Protein AF-A0A0F8WKW5-F1 (afdb_monomer_lite)

Organism: NCBI:txid412755

Structure (mmCIF, N/CA/C/O backbone):
data_AF-A0A0F8WKW5-F1
#
_entry.id   AF-A0A0F8WKW5-F1
#
loop_
_atom_site.group_PDB
_atom_site.id
_atom_site.type_symbol
_atom_site.label_atom_id
_atom_site.label_alt_id
_atom_site.label_comp_id
_atom_site.label_asym_id
_atom_site.label_entity_id
_atom_site.label_seq_id
_atom_site.pdbx_PDB_ins_code
_atom_site.Cartn_x
_atom_site.Cartn_y
_atom_site.Cartn_z
_atom_site.occupancy
_atom_site.B_iso_or_equiv
_atom_site.auth_seq_id
_atom_site.auth_comp_id
_atom_site.auth_asym_id
_atom_site.auth_atom_id
_atom_site.pdbx_PDB_model_num
ATOM 1 N N . PRO A 1 1 ? -23.354 -5.368 41.113 1.00 53.97 1 PRO A N 1
ATOM 2 C CA . PRO A 1 1 ? -23.745 -6.362 42.148 1.00 53.97 1 PRO A CA 1
ATOM 3 C C . PRO A 1 1 ? -23.353 -7.770 41.700 1.00 53.97 1 PRO A C 1
ATOM 5 O O . PRO A 1 1 ? -23.692 -8.132 40.588 1.00 53.97 1 PRO A O 1
ATOM 8 N N . ILE A 1 2 ? -22.663 -8.570 42.518 1.00 58.34 2 ILE A N 1
ATOM 9 C CA . ILE A 1 2 ? -22.266 -9.941 42.123 1.00 58.34 2 ILE A CA 1
ATOM 10 C C . ILE A 1 2 ? -23.483 -10.799 41.731 1.00 58.34 2 ILE A C 1
ATOM 12 O O . ILE A 1 2 ? -23.366 -11.677 40.895 1.00 58.34 2 ILE A O 1
ATOM 16 N N . SER A 1 3 ? -24.674 -10.493 42.247 1.00 67.25 3 SER A N 1
ATOM 17 C CA . SER A 1 3 ? -25.911 -11.217 41.936 1.00 67.25 3 SER A CA 1
ATOM 18 C C . SER A 1 3 ? -26.354 -11.168 40.470 1.00 67.25 3 SER A C 1
ATOM 20 O O . SER A 1 3 ? -27.135 -12.027 40.071 1.00 67.25 3 SER A O 1
ATOM 22 N N . ILE A 1 4 ? -25.890 -10.205 39.661 1.00 69.88 4 ILE A N 1
ATOM 23 C CA . ILE A 1 4 ? -26.306 -10.143 38.252 1.00 69.88 4 ILE A CA 1
ATOM 24 C C . ILE A 1 4 ? -25.594 -11.188 37.392 1.00 69.88 4 ILE A C 1
ATOM 26 O O . ILE A 1 4 ? -26.138 -11.566 36.369 1.00 69.88 4 ILE A O 1
ATOM 30 N N . THR A 1 5 ? -24.455 -11.739 37.825 1.00 69.31 5 THR A N 1
ATOM 31 C CA . THR A 1 5 ? -23.671 -12.719 37.048 1.00 69.31 5 THR A CA 1
ATOM 32 C C . THR A 1 5 ? -24.378 -14.053 36.804 1.00 69.31 5 THR A C 1
ATOM 34 O O . THR A 1 5 ? -23.963 -14.809 35.932 1.00 69.31 5 THR A O 1
ATOM 37 N N . GLY A 1 6 ? -25.457 -14.341 37.540 1.00 78.25 6 GLY A N 1
ATOM 38 C CA . GLY A 1 6 ? -26.299 -15.523 37.333 1.00 78.25 6 GLY A CA 1
ATOM 39 C C . GLY A 1 6 ? -27.291 -15.402 36.170 1.00 78.25 6 GLY A C 1
ATOM 40 O O . GLY A 1 6 ? -28.023 -16.352 35.901 1.00 78.25 6 GLY A O 1
ATOM 41 N N . LEU A 1 7 ? -27.357 -14.258 35.478 1.00 82.94 7 LEU A N 1
ATOM 42 C CA . LEU A 1 7 ? -28.242 -14.075 34.325 1.00 82.94 7 LEU A CA 1
ATOM 43 C C . LEU A 1 7 ? -27.580 -14.650 33.061 1.00 82.94 7 LEU A C 1
ATOM 45 O O . LEU A 1 7 ? -27.166 -13.925 32.163 1.00 82.94 7 LEU A O 1
ATOM 49 N N . GLU A 1 8 ? -27.483 -15.978 32.985 1.00 83.88 8 GLU A N 1
ATOM 50 C CA . GLU A 1 8 ? -26.768 -16.703 31.915 1.00 83.88 8 GLU A CA 1
ATOM 51 C C . GLU A 1 8 ? -27.335 -16.478 30.501 1.00 83.88 8 GLU A C 1
ATOM 53 O O . GLU A 1 8 ? -26.682 -16.796 29.506 1.00 83.88 8 GLU A O 1
ATOM 58 N N . SER A 1 9 ? -28.562 -15.957 30.405 1.00 83.38 9 SER A N 1
ATOM 59 C CA . SER A 1 9 ? -29.227 -15.620 29.138 1.00 83.38 9 SER A CA 1
ATOM 60 C C . SER A 1 9 ? -29.263 -14.124 28.836 1.00 83.38 9 SER A C 1
ATOM 62 O O . SER A 1 9 ? -29.916 -13.732 27.879 1.00 83.38 9 SER A O 1
ATOM 64 N N . LEU A 1 10 ? -28.607 -13.298 29.652 1.00 71.62 10 LEU A N 1
ATOM 65 C CA . LEU A 1 10 ? -28.582 -11.857 29.456 1.00 71.62 10 LEU A CA 1
ATOM 66 C C . LEU A 1 10 ? -27.752 -11.515 28.218 1.00 71.62 10 LEU A C 1
ATOM 68 O O . LEU A 1 10 ? -26.544 -11.741 28.208 1.00 71.62 10 LEU A O 1
ATOM 72 N N . ASP A 1 11 ? -28.418 -10.970 27.208 1.00 66.62 11 ASP A N 1
ATOM 73 C CA . ASP A 1 11 ? -27.851 -10.475 25.951 1.00 66.62 11 ASP A CA 1
ATOM 74 C C . ASP A 1 11 ? -27.773 -8.941 25.907 1.00 66.62 11 ASP A C 1
ATOM 76 O O . ASP A 1 11 ? -26.937 -8.382 25.203 1.00 66.62 11 ASP A O 1
ATOM 80 N N . PHE A 1 12 ? -28.568 -8.252 26.725 1.00 60.12 12 PHE A N 1
ATOM 81 C CA . PHE A 1 12 ? -28.606 -6.797 26.820 1.00 60.12 12 PHE A CA 1
ATOM 82 C C . PHE A 1 12 ? -28.622 -6.318 28.279 1.00 60.12 12 PHE A C 1
ATOM 84 O O . PHE A 1 12 ? -29.489 -6.696 29.068 1.00 60.12 12 PHE A O 1
ATOM 91 N N . LEU A 1 13 ? -27.687 -5.434 28.639 1.00 70.56 13 LEU A N 1
ATOM 92 C CA . LEU A 1 13 ? -27.549 -4.859 29.978 1.00 70.56 13 LEU A CA 1
ATOM 93 C C . LEU A 1 13 ? -27.531 -3.328 29.919 1.00 70.56 13 LEU A C 1
ATOM 95 O O . LEU A 1 13 ? -26.520 -2.705 29.597 1.00 70.56 13 LEU A O 1
ATOM 99 N N . ASN A 1 14 ? -28.650 -2.707 30.287 1.00 64.69 14 ASN A N 1
ATOM 100 C CA . ASN A 1 14 ? -28.745 -1.256 30.408 1.00 64.69 14 ASN A CA 1
ATOM 101 C C . ASN A 1 14 ? -28.565 -0.806 31.862 1.00 64.69 14 ASN A C 1
ATOM 103 O O . ASN A 1 14 ? -29.324 -1.180 32.753 1.00 64.69 14 ASN A O 1
ATOM 107 N N . LEU A 1 15 ? -27.543 0.008 32.078 1.00 71.12 15 LEU A N 1
ATOM 108 C CA . LEU A 1 15 ? -27.105 0.572 33.346 1.00 71.12 15 LEU A CA 1
ATOM 109 C C . LEU A 1 15 ? -27.076 2.104 33.295 1.00 71.12 15 LEU A C 1
ATOM 111 O O . LEU A 1 15 ? -26.427 2.732 34.130 1.00 71.12 15 LEU A O 1
ATOM 115 N N . GLU A 1 16 ? -27.760 2.723 32.338 1.00 64.19 16 GLU A N 1
ATOM 116 C CA . GLU A 1 16 ? -27.773 4.174 32.174 1.00 64.19 16 GLU A CA 1
ATOM 117 C C . GLU A 1 16 ? -28.327 4.941 33.390 1.00 64.19 16 GLU A C 1
ATOM 119 O O . GLU A 1 16 ? -29.141 4.418 34.149 1.00 64.19 16 GLU A O 1
ATOM 124 N N . TYR A 1 17 ? -27.897 6.195 33.573 1.00 61.16 17 TYR A N 1
ATOM 125 C CA . TYR A 1 17 ? -28.375 7.126 34.610 1.00 61.16 17 TYR A CA 1
ATOM 126 C C . TYR A 1 17 ? -28.256 6.602 36.051 1.00 61.16 17 TYR A C 1
ATOM 128 O O . TYR A 1 17 ? -29.042 6.964 36.932 1.00 61.16 17 TYR A O 1
ATOM 136 N N . ASN A 1 18 ? -27.271 5.747 36.310 1.00 75.00 18 ASN A N 1
ATOM 137 C CA . ASN A 1 18 ? -27.025 5.211 37.641 1.00 75.00 18 ASN A CA 1
ATOM 138 C C . ASN A 1 18 ? -25.914 5.994 38.368 1.00 75.00 18 ASN A C 1
ATOM 140 O O . ASN A 1 18 ? -25.490 7.081 37.980 1.00 75.00 18 ASN A O 1
ATOM 144 N N . LYS A 1 19 ? -25.477 5.468 39.512 1.00 77.00 19 LYS A N 1
ATOM 145 C CA . LYS A 1 19 ? -24.350 5.995 40.296 1.00 77.00 19 LYS A CA 1
ATOM 146 C C . LYS A 1 19 ? -23.176 5.018 40.283 1.00 77.00 19 LYS A C 1
ATOM 148 O O . LYS A 1 19 ? -22.520 4.840 41.300 1.00 77.00 19 LYS A O 1
ATOM 153 N N . ILE A 1 20 ? -22.976 4.312 39.171 1.00 65.25 20 ILE A N 1
ATOM 154 C CA . ILE A 1 20 ? -21.908 3.320 39.046 1.00 65.25 20 ILE A CA 1
ATOM 155 C C . ILE A 1 20 ? -20.583 4.066 38.954 1.00 65.25 20 ILE A C 1
ATOM 157 O O . ILE A 1 20 ? -20.392 4.890 38.067 1.00 65.25 20 ILE A O 1
ATOM 161 N N . GLU A 1 21 ? -19.694 3.784 39.895 1.00 62.41 21 GLU A N 1
ATOM 162 C CA . GLU A 1 21 ? -18.377 4.422 39.983 1.00 62.41 21 GLU A CA 1
ATOM 163 C C . GLU A 1 21 ? -17.291 3.582 39.296 1.00 62.41 21 GLU A C 1
ATOM 165 O O . GLU A 1 21 ? -16.266 4.121 38.898 1.00 62.41 21 GLU A O 1
ATOM 170 N N . ARG A 1 22 ? -17.544 2.280 39.083 1.00 55.31 22 ARG A N 1
ATOM 171 C CA . ARG A 1 22 ? -16.636 1.343 38.405 1.00 55.31 22 ARG A CA 1
ATOM 172 C C . ARG A 1 22 ? -17.362 0.133 37.807 1.00 55.31 22 ARG A C 1
ATOM 174 O O . ARG A 1 22 ? -18.369 -0.326 38.356 1.00 55.31 22 ARG A O 1
ATOM 181 N N . LEU A 1 23 ? -16.810 -0.425 36.730 1.00 58.12 23 LEU A N 1
ATOM 182 C CA . LEU A 1 23 ? -17.171 -1.748 36.211 1.00 58.12 23 LEU A CA 1
ATOM 183 C C . LEU A 1 23 ? -16.143 -2.778 36.692 1.00 58.12 23 LEU A C 1
ATOM 185 O O . LEU A 1 23 ? -15.105 -2.974 36.070 1.00 58.12 23 LEU A O 1
ATOM 189 N N . ASP A 1 24 ? -16.434 -3.431 37.815 1.00 62.97 24 ASP A N 1
ATOM 190 C CA . ASP A 1 24 ? -15.643 -4.575 38.288 1.00 62.97 24 ASP A CA 1
ATOM 191 C C . ASP A 1 24 ? -15.756 -5.763 37.303 1.00 62.97 24 ASP A C 1
ATOM 193 O O . ASP A 1 24 ? -16.678 -5.829 36.494 1.00 62.97 24 ASP A O 1
ATOM 197 N N . SER A 1 25 ? -14.875 -6.757 37.426 1.00 59.38 25 SER A N 1
ATOM 198 C CA . SER A 1 25 ? -14.763 -7.943 36.551 1.00 59.38 25 SER A CA 1
ATOM 199 C C . SER A 1 25 ? -15.992 -8.875 36.494 1.00 59.38 25 SER A C 1
ATOM 201 O O . SER A 1 25 ? -15.949 -9.943 35.887 1.00 59.38 25 SER A O 1
ATOM 203 N N . TRP A 1 26 ? -17.118 -8.519 37.116 1.00 66.88 26 TRP A N 1
ATOM 204 C CA . TRP A 1 26 ? -18.320 -9.358 37.135 1.00 66.88 26 TRP A CA 1
ATOM 205 C C . TRP A 1 26 ? -18.989 -9.488 35.763 1.00 66.88 26 TRP A C 1
ATOM 207 O O . TRP A 1 26 ? -19.659 -10.488 35.522 1.00 66.88 26 TRP A O 1
ATOM 217 N N . TRP A 1 27 ? -18.821 -8.528 34.851 1.00 64.94 27 TRP A N 1
ATOM 218 C CA . TRP A 1 27 ? -19.459 -8.599 33.532 1.00 64.94 27 TRP A CA 1
ATOM 219 C C . TRP A 1 27 ? -18.871 -9.705 32.639 1.00 64.94 27 TRP A C 1
ATOM 221 O O . TRP A 1 27 ? -19.556 -10.179 31.740 1.00 64.94 27 TRP A O 1
ATOM 231 N N . HIS A 1 28 ? -17.681 -10.228 32.957 1.00 59.59 28 HIS A N 1
ATOM 232 C CA . HIS A 1 28 ? -17.117 -11.419 32.301 1.00 59.59 28 HIS A CA 1
ATOM 233 C C . HIS A 1 28 ? -17.921 -12.697 32.542 1.00 59.59 28 HIS A C 1
ATOM 235 O O . HIS A 1 28 ? -17.747 -13.690 31.840 1.00 59.59 28 HIS A O 1
ATOM 241 N N . ALA A 1 29 ? -18.778 -12.718 33.563 1.00 70.62 29 ALA A N 1
ATOM 242 C CA . ALA A 1 29 ? -19.593 -13.890 33.842 1.00 70.62 29 ALA A CA 1
ATOM 243 C C . ALA A 1 29 ? -20.735 -14.074 32.825 1.00 70.62 29 ALA A C 1
ATOM 245 O O . ALA A 1 29 ? -21.318 -15.158 32.752 1.00 70.62 29 ALA A O 1
ATOM 246 N N . PHE A 1 30 ? -21.050 -13.048 32.026 1.00 68.50 30 PHE A N 1
ATOM 247 C CA . PHE A 1 30 ? -22.127 -13.115 31.050 1.00 68.50 30 PHE A CA 1
ATOM 248 C C . PHE A 1 30 ? -21.667 -13.698 29.717 1.00 68.50 30 PHE A C 1
ATOM 250 O O . PHE A 1 30 ? -21.174 -13.000 28.840 1.00 68.50 30 PHE A O 1
ATOM 257 N N . LYS A 1 31 ? -21.908 -14.994 29.531 1.00 73.00 31 LYS A N 1
ATOM 258 C CA . LYS A 1 31 ? -21.496 -15.728 28.322 1.00 73.00 31 LYS A CA 1
ATOM 259 C C . LYS A 1 31 ? -22.243 -15.336 27.040 1.00 73.00 31 LYS A C 1
ATOM 261 O O . LYS A 1 31 ? -21.829 -15.753 25.965 1.00 73.00 31 LYS A O 1
ATOM 266 N N . LYS A 1 32 ? -23.373 -14.634 27.159 1.00 66.31 32 LYS A N 1
ATOM 267 C CA . LYS A 1 32 ? -24.258 -14.261 26.043 1.00 66.31 32 LYS A CA 1
ATOM 268 C C . LYS A 1 32 ? -24.464 -12.755 25.908 1.00 66.31 32 LYS A C 1
ATOM 270 O O . LYS A 1 32 ? -25.282 -12.351 25.095 1.00 66.31 32 LYS A O 1
ATOM 275 N N . LEU A 1 33 ? -23.777 -11.943 26.711 1.00 62.09 33 LEU A N 1
ATOM 276 C CA . LEU A 1 33 ? -23.997 -10.502 26.727 1.00 62.09 33 LEU A CA 1
ATOM 277 C C . LEU A 1 33 ? -23.445 -9.884 25.453 1.00 62.09 33 LEU A C 1
ATOM 279 O O . LEU A 1 33 ? -22.238 -9.857 25.247 1.00 62.09 33 LEU A O 1
ATOM 283 N N . GLU A 1 34 ? -24.350 -9.387 24.622 1.00 54.53 34 GLU A N 1
ATOM 284 C CA . GLU A 1 34 ? -24.031 -8.734 23.361 1.00 54.53 34 GLU A CA 1
ATOM 285 C C . GLU A 1 34 ? -24.033 -7.217 23.510 1.00 54.53 34 GLU A C 1
ATOM 287 O O . GLU A 1 34 ? -23.334 -6.556 22.759 1.00 54.53 34 GLU A O 1
ATOM 292 N N . TYR A 1 35 ? -24.786 -6.641 24.456 1.00 52.66 35 TYR A N 1
ATOM 293 C CA . TYR A 1 35 ? -24.955 -5.191 24.561 1.00 52.66 35 TYR A CA 1
ATOM 294 C C . TYR A 1 35 ? -24.841 -4.661 25.986 1.00 52.66 35 TYR A C 1
ATOM 296 O O . TYR A 1 35 ? -25.491 -5.173 26.897 1.00 52.66 35 TYR A O 1
ATOM 304 N N . VAL A 1 36 ? -24.101 -3.563 26.175 1.00 59.44 36 VAL A N 1
ATOM 305 C CA . VAL A 1 36 ? -24.038 -2.847 27.459 1.00 59.44 36 VAL A CA 1
ATOM 306 C C . VAL A 1 36 ? -24.206 -1.340 27.260 1.00 59.44 36 VAL A C 1
ATOM 308 O O . VAL A 1 36 ? -23.511 -0.725 26.454 1.00 59.44 36 VAL A O 1
ATOM 311 N N . CYS A 1 37 ? -25.107 -0.721 28.022 1.00 56.28 37 CYS A N 1
ATOM 312 C CA . CYS A 1 37 ? -25.257 0.735 28.087 1.00 56.28 37 CYS A CA 1
ATOM 313 C C . CYS A 1 37 ? -24.902 1.211 29.496 1.00 56.28 37 CYS A C 1
ATOM 315 O O . CYS A 1 37 ? -25.533 0.790 30.455 1.00 56.28 37 CYS A O 1
ATOM 317 N N . ILE A 1 38 ? -23.899 2.074 29.650 1.00 62.09 38 ILE A N 1
ATOM 318 C CA . ILE A 1 38 ? -23.421 2.557 30.965 1.00 62.09 38 ILE A CA 1
ATOM 319 C C . ILE A 1 38 ? -23.454 4.088 31.070 1.00 62.09 38 ILE A C 1
ATOM 321 O O . ILE A 1 38 ? -22.777 4.683 31.907 1.00 62.09 38 ILE A O 1
ATOM 325 N N . TYR A 1 39 ? -24.250 4.737 30.224 1.00 57.34 39 TYR A N 1
ATOM 326 C CA . TYR A 1 39 ? -24.330 6.191 30.110 1.00 57.34 39 TYR A CA 1
ATOM 327 C C . TYR A 1 39 ? -24.719 6.893 31.428 1.00 57.34 39 TYR A C 1
ATOM 329 O O . TYR A 1 39 ? -25.475 6.356 32.228 1.00 57.34 39 TYR A O 1
ATOM 337 N N . ASN A 1 40 ? -24.227 8.119 31.649 1.00 54.62 40 ASN A N 1
ATOM 338 C CA . ASN A 1 40 ? -24.587 8.986 32.784 1.00 54.62 40 ASN A CA 1
ATOM 339 C C . ASN A 1 40 ? -24.479 8.310 34.165 1.00 54.62 40 ASN A C 1
ATOM 341 O O . ASN A 1 40 ? -25.382 8.382 34.998 1.00 54.62 40 ASN A O 1
ATOM 345 N N . ASN A 1 41 ? -23.357 7.626 34.371 1.00 66.19 41 ASN A N 1
ATOM 346 C CA . ASN A 1 41 ? -22.927 7.082 35.651 1.00 66.19 41 ASN A CA 1
ATOM 347 C C . ASN A 1 41 ? -21.888 7.993 36.326 1.00 66.19 41 ASN A C 1
ATOM 349 O O . ASN A 1 41 ? -21.517 9.030 35.783 1.00 66.19 41 ASN A O 1
ATOM 353 N N . ARG A 1 42 ? -21.410 7.622 37.520 1.00 64.50 42 ARG A N 1
ATOM 354 C CA . ARG A 1 42 ? -20.404 8.379 38.290 1.00 64.50 42 ARG A CA 1
ATOM 355 C C . ARG A 1 42 ? -18.999 7.799 38.129 1.00 64.50 42 ARG A C 1
ATOM 357 O O . ARG A 1 42 ? -18.262 7.713 39.102 1.00 64.50 42 ARG A O 1
ATOM 364 N N . LEU A 1 43 ? -18.654 7.355 36.923 1.00 59.53 43 LEU A N 1
ATOM 365 C CA . LEU A 1 43 ? -17.315 6.845 36.628 1.00 59.53 43 LEU A CA 1
ATOM 366 C C . LEU A 1 43 ? -16.320 7.995 36.872 1.00 59.53 43 LEU A C 1
ATOM 368 O O . LEU A 1 43 ? -16.381 9.021 36.195 1.00 59.53 43 LEU A O 1
ATOM 372 N N . ASP A 1 44 ? -15.518 7.871 37.928 1.00 43.72 44 ASP A N 1
ATOM 373 C CA . ASP A 1 44 ? -14.872 8.992 38.618 1.00 43.72 44 ASP A CA 1
ATOM 374 C C . ASP A 1 44 ? -13.811 9.702 37.744 1.00 43.72 44 ASP A C 1
ATOM 376 O O . ASP A 1 44 ? -13.058 9.066 37.003 1.00 43.72 44 ASP A O 1
ATOM 380 N N . GLU A 1 45 ? -13.696 11.034 37.845 1.00 42.50 45 GLU A N 1
ATOM 381 C CA . GLU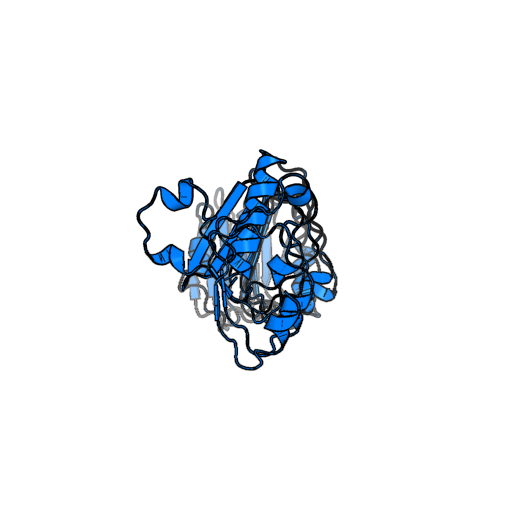 A 1 45 ? -12.795 11.859 37.007 1.00 42.50 45 GLU A CA 1
ATOM 382 C C . GLU A 1 45 ? -11.304 11.529 37.204 1.00 42.50 45 GLU A C 1
ATOM 384 O O . GLU A 1 45 ? -10.488 11.741 36.307 1.00 42.50 45 GLU A O 1
ATOM 389 N N . LYS A 1 46 ? -10.923 10.962 38.357 1.00 39.81 46 LYS A N 1
ATOM 390 C CA . LYS A 1 46 ? -9.543 10.508 38.607 1.00 39.81 46 LYS A CA 1
ATOM 391 C C . LYS A 1 46 ? -9.180 9.237 37.841 1.00 39.81 46 LYS A C 1
ATOM 393 O O . LYS A 1 46 ? -8.005 9.037 37.538 1.00 39.81 46 LYS A O 1
ATOM 398 N N . GLU A 1 47 ? -10.169 8.424 37.485 1.00 37.62 47 GLU A N 1
ATOM 399 C CA . GLU A 1 47 ? -9.985 7.224 36.673 1.00 37.62 47 GLU A CA 1
ATOM 400 C C . GLU A 1 47 ? -10.222 7.469 35.178 1.00 37.62 47 GLU A C 1
ATOM 402 O O . GLU A 1 47 ? -9.852 6.620 34.378 1.00 37.62 47 GLU A O 1
ATOM 407 N N . GLN A 1 48 ? -10.667 8.653 34.742 1.00 41.94 48 GLN A N 1
ATOM 408 C CA . GLN A 1 48 ? -10.596 9.019 33.314 1.00 41.94 48 GLN A CA 1
ATOM 409 C C . GLN A 1 48 ? -9.152 8.970 32.767 1.00 41.94 48 GLN A C 1
ATOM 411 O O . GLN A 1 48 ? -8.950 8.762 31.574 1.00 41.94 48 GLN A O 1
ATOM 416 N N . ASN A 1 49 ? -8.145 9.066 33.646 1.00 38.75 49 ASN A N 1
ATOM 417 C CA . ASN A 1 49 ? -6.725 8.935 33.307 1.00 38.75 49 ASN A CA 1
ATOM 418 C C . ASN A 1 49 ? -6.131 7.527 33.531 1.00 38.75 49 ASN A C 1
ATOM 420 O O . ASN A 1 49 ? -4.963 7.325 33.204 1.00 38.75 49 ASN A O 1
ATOM 424 N N . GLN A 1 50 ? -6.874 6.564 34.094 1.00 35.09 50 GLN A N 1
ATOM 425 C CA . GLN A 1 50 ? -6.353 5.208 34.373 1.00 35.09 50 GLN A CA 1
ATOM 426 C C . GLN A 1 50 ? -7.268 4.058 33.918 1.00 35.09 50 GLN A C 1
ATOM 428 O O . GLN A 1 50 ? -6.754 2.989 33.616 1.00 35.09 50 GLN A O 1
ATOM 433 N N . ASN A 1 51 ? -8.573 4.294 33.777 1.00 38.44 51 ASN A N 1
ATOM 434 C CA . ASN A 1 51 ? -9.599 3.352 33.327 1.00 38.44 51 ASN A CA 1
ATOM 435 C C . ASN A 1 51 ? -10.553 4.011 32.310 1.00 38.44 51 ASN A C 1
ATOM 437 O O . ASN A 1 51 ? -11.771 3.827 32.352 1.00 38.44 51 ASN A O 1
ATOM 441 N N . THR A 1 52 ? -10.011 4.730 31.320 1.00 40.03 52 THR A N 1
ATOM 442 C CA . THR A 1 52 ? -10.632 4.610 29.990 1.00 40.03 52 THR A CA 1
ATOM 443 C C . THR A 1 52 ? -10.658 3.119 29.678 1.00 40.03 52 THR A C 1
ATOM 445 O O . THR A 1 52 ? -9.697 2.435 30.027 1.00 40.03 52 THR A O 1
ATOM 448 N N . ILE A 1 53 ? -11.740 2.590 29.091 1.00 43.97 53 ILE A N 1
ATOM 449 C CA . ILE A 1 53 ? -11.718 1.237 28.516 1.00 43.97 53 ILE A CA 1
ATOM 450 C C . ILE A 1 53 ? -10.425 1.174 27.716 1.00 43.97 53 ILE A C 1
ATOM 452 O O . ILE A 1 53 ? -10.291 1.887 26.715 1.00 43.97 53 ILE A O 1
ATOM 456 N N . SER A 1 54 ? -9.425 0.457 28.242 1.00 39.94 54 SER A N 1
ATOM 457 C CA . SER A 1 54 ? -8.139 0.440 27.582 1.00 39.94 54 SER A CA 1
ATOM 458 C C . SER A 1 54 ? -8.440 -0.173 26.236 1.00 39.94 54 SER A C 1
ATOM 460 O O . SER A 1 54 ? -9.075 -1.220 26.151 1.00 39.94 54 SER A O 1
ATOM 462 N N . ILE A 1 55 ? -8.009 0.492 25.178 1.00 40.44 55 ILE A N 1
ATOM 463 C CA . ILE A 1 55 ? -8.033 -0.070 23.834 1.00 40.44 55 ILE A CA 1
ATOM 464 C C . ILE A 1 55 ? -7.406 -1.482 23.819 1.00 40.44 55 ILE A C 1
ATOM 466 O O . ILE A 1 55 ? -7.772 -2.312 23.001 1.00 40.44 55 ILE A O 1
ATOM 470 N N . ASP A 1 56 ? -6.528 -1.786 24.780 1.00 36.69 56 ASP A N 1
ATOM 471 C CA . ASP A 1 56 ? -5.910 -3.097 24.963 1.00 36.69 56 ASP A CA 1
ATOM 472 C C . ASP A 1 56 ? -6.862 -4.167 25.550 1.00 36.69 56 ASP A C 1
ATOM 474 O O . ASP A 1 56 ? -6.492 -5.337 25.602 1.00 36.69 56 ASP A O 1
ATOM 478 N N . TYR A 1 57 ? -8.071 -3.800 25.994 1.00 42.69 57 TYR A N 1
ATOM 479 C CA . TYR A 1 57 ? -9.021 -4.690 26.668 1.00 42.69 57 TYR A CA 1
ATOM 480 C C . TYR A 1 57 ? -10.482 -4.416 26.262 1.00 42.69 57 TYR A C 1
ATOM 482 O O . TYR A 1 57 ? -11.285 -3.882 27.030 1.00 42.69 57 TYR A O 1
ATOM 490 N N . ILE A 1 58 ? -10.829 -4.809 25.034 1.00 48.56 5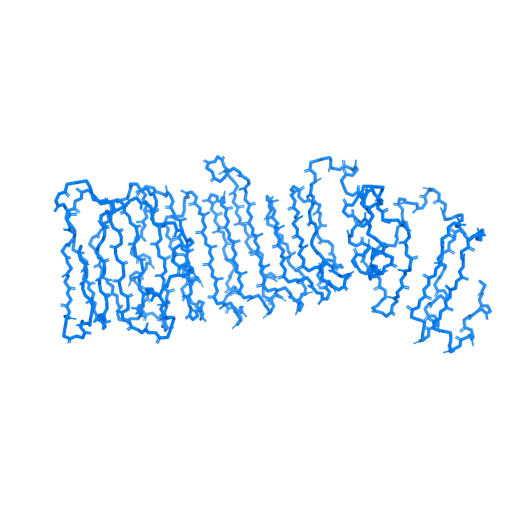8 ILE A N 1
ATOM 491 C CA . ILE A 1 58 ? -12.215 -4.923 24.561 1.00 48.56 58 ILE A CA 1
ATOM 492 C C . ILE A 1 58 ? -12.488 -6.392 24.259 1.00 48.56 58 ILE A C 1
ATOM 494 O O . ILE A 1 58 ? -11.802 -6.979 23.425 1.00 48.56 58 ILE A O 1
ATOM 498 N N . ASP A 1 59 ? -13.475 -6.973 24.942 1.00 46.12 59 ASP A N 1
ATOM 499 C CA . ASP A 1 59 ? -13.945 -8.334 24.669 1.00 46.12 59 ASP A CA 1
ATOM 500 C C . ASP A 1 59 ? -14.586 -8.399 23.270 1.00 46.12 59 ASP A C 1
ATOM 502 O O . ASP A 1 59 ? -15.367 -7.520 22.896 1.00 46.12 59 ASP A O 1
ATOM 506 N N . GLU A 1 60 ? -14.238 -9.422 22.487 1.00 41.00 60 GLU A N 1
ATOM 507 C CA . GLU A 1 60 ? -14.553 -9.532 21.056 1.00 41.00 60 GLU A CA 1
ATOM 508 C C . GLU A 1 60 ? -16.061 -9.606 20.761 1.00 41.00 60 GLU A C 1
ATOM 510 O O . GLU A 1 60 ? -16.457 -9.348 19.624 1.00 41.00 60 GLU A O 1
ATOM 515 N N . GLY A 1 61 ? -16.887 -9.932 21.763 1.00 37.72 61 GLY A N 1
ATOM 516 C CA . GLY A 1 61 ? -18.333 -10.138 21.622 1.00 37.72 61 GLY A CA 1
ATOM 517 C C . GLY A 1 61 ? -19.241 -9.014 22.129 1.00 37.72 61 GLY A C 1
ATOM 518 O O . GLY A 1 61 ? -20.456 -9.126 21.984 1.00 37.72 61 GLY A O 1
ATOM 519 N N . LEU A 1 62 ? -18.704 -7.949 22.730 1.00 40.09 62 LEU A N 1
ATOM 520 C CA . LEU A 1 62 ? -19.544 -6.875 23.265 1.00 40.09 62 LEU A CA 1
ATOM 521 C C . LEU A 1 62 ? -19.919 -5.853 22.176 1.00 40.09 62 LEU A C 1
ATOM 523 O O . LEU A 1 62 ? -19.158 -5.604 21.245 1.00 40.09 62 LEU A O 1
ATOM 527 N N . ASN A 1 63 ? -21.074 -5.202 22.332 1.00 41.44 63 ASN A N 1
ATOM 528 C CA . ASN A 1 63 ? -21.499 -3.975 21.654 1.00 41.44 63 ASN A CA 1
ATOM 529 C C . ASN A 1 63 ? -21.880 -2.904 22.715 1.00 41.44 63 ASN A C 1
ATOM 531 O O . ASN A 1 63 ? -22.827 -3.060 23.477 1.00 41.44 63 ASN A O 1
ATOM 535 N N . PHE A 1 64 ? -21.156 -1.790 22.807 1.00 43.38 64 PHE A N 1
ATOM 536 C CA . PHE A 1 64 ? -21.450 -0.654 23.681 1.00 43.38 64 PHE A CA 1
ATOM 537 C C . PHE A 1 64 ? -22.148 0.377 22.818 1.00 43.38 64 PHE A C 1
ATOM 539 O O . PHE A 1 64 ? -21.642 0.764 21.765 1.00 43.38 64 PHE A O 1
ATOM 546 N N . LYS A 1 65 ? -23.301 0.840 23.285 1.00 41.22 65 LYS A N 1
ATOM 547 C CA . LYS A 1 65 ? -23.973 1.986 22.692 1.00 41.22 65 LYS A CA 1
ATOM 548 C C . LYS A 1 65 ? -23.472 3.225 23.419 1.00 41.22 65 LYS A C 1
ATOM 550 O O . LYS A 1 65 ? -23.843 3.437 24.572 1.00 41.22 65 LYS A O 1
ATOM 555 N N . ASP A 1 66 ? -22.608 4.003 22.772 1.00 43.47 66 ASP A N 1
ATOM 556 C CA . ASP A 1 66 ? -22.061 5.223 23.361 1.00 43.47 66 ASP A CA 1
ATOM 557 C C . ASP A 1 66 ? -22.425 6.477 22.551 1.00 43.47 66 ASP A C 1
ATOM 559 O O . ASP A 1 66 ? -22.279 6.524 21.331 1.00 43.47 66 ASP A O 1
ATOM 563 N N . ILE A 1 67 ? -22.901 7.508 23.255 1.00 39.97 67 ILE A N 1
ATOM 564 C CA . ILE A 1 67 ? -23.244 8.837 22.719 1.00 39.97 67 ILE A CA 1
ATOM 565 C C . ILE A 1 67 ? -22.006 9.764 22.695 1.00 39.97 67 ILE A C 1
ATOM 567 O O . ILE A 1 67 ? -22.093 10.897 22.216 1.00 39.97 67 ILE A O 1
ATOM 571 N N . ILE A 1 68 ? -20.814 9.302 23.112 1.00 42.59 68 ILE A N 1
ATOM 572 C CA . ILE A 1 68 ? -19.531 10.041 22.983 1.00 42.59 68 ILE A CA 1
ATOM 573 C C . ILE A 1 68 ? -19.044 10.103 21.516 1.00 42.59 68 ILE A C 1
ATOM 575 O O . ILE A 1 68 ? -17.858 10.121 21.210 1.00 42.59 68 ILE A O 1
ATOM 579 N N . THR A 1 69 ? -19.956 10.205 20.554 1.00 44.47 69 THR A N 1
ATOM 580 C CA . THR A 1 69 ? -19.649 10.778 19.246 1.00 44.47 69 THR A CA 1
ATOM 581 C C . THR A 1 69 ? -19.321 12.259 19.474 1.00 44.47 69 THR A C 1
ATOM 583 O O . THR A 1 69 ? -20.192 12.983 19.967 1.00 44.47 69 THR A O 1
ATOM 586 N N . PRO A 1 70 ? -18.109 12.775 19.189 1.00 43.50 70 PRO A N 1
ATOM 587 C CA . PRO A 1 70 ? -17.802 14.154 19.569 1.00 43.50 70 PRO A CA 1
ATOM 588 C C . PRO A 1 70 ? -18.697 15.180 18.909 1.00 43.50 70 PRO A C 1
ATOM 590 O O . PRO A 1 70 ? -19.247 14.935 17.842 1.00 43.50 70 PRO A O 1
ATOM 593 N N . LYS A 1 71 ? -18.826 16.354 19.535 1.00 40.88 71 LYS A N 1
ATOM 594 C CA . LYS A 1 71 ? -19.757 17.413 19.111 1.00 40.88 71 LYS A CA 1
ATOM 595 C C . LYS A 1 71 ? -19.721 17.732 17.612 1.00 40.88 71 LYS A C 1
ATOM 597 O O . LYS A 1 71 ? -20.772 17.942 17.030 1.00 40.88 71 LYS A O 1
ATOM 602 N N . TYR A 1 72 ? -18.565 17.688 16.950 1.00 43.16 72 TYR A N 1
ATOM 603 C CA . TYR A 1 72 ? -18.500 17.931 15.501 1.00 43.16 72 TYR A CA 1
ATOM 604 C C . TYR A 1 72 ? -19.068 16.778 14.651 1.00 43.16 72 TYR A C 1
ATOM 606 O O . TYR A 1 72 ? -19.435 16.979 13.496 1.00 43.16 72 TYR A O 1
ATOM 614 N N . ILE A 1 73 ? -19.131 15.566 15.206 1.00 39.47 73 ILE A N 1
ATOM 615 C CA . ILE A 1 73 ? -19.853 14.437 14.628 1.00 39.47 73 ILE A CA 1
ATOM 616 C C . ILE A 1 73 ? -21.370 14.604 14.880 1.00 39.47 73 ILE A C 1
ATOM 618 O O . ILE A 1 73 ? -22.177 14.263 14.021 1.00 39.47 73 ILE A O 1
ATOM 622 N N . GLN A 1 74 ? -21.762 15.232 15.994 1.00 41.81 74 GLN A N 1
ATOM 623 C CA . GLN A 1 74 ? -23.155 15.616 16.277 1.00 41.81 74 GLN A CA 1
ATOM 624 C C . GLN A 1 74 ? -23.645 16.804 15.411 1.00 41.81 74 GLN A C 1
ATOM 626 O O . GLN A 1 74 ? -24.846 16.958 15.194 1.00 41.81 74 GLN A O 1
ATOM 631 N N . GLU A 1 75 ? -22.735 17.637 14.886 1.00 42.94 75 GLU A N 1
ATOM 632 C CA . GLU A 1 75 ? -23.048 18.855 14.112 1.00 42.94 75 GLU A CA 1
ATOM 633 C C . GLU A 1 75 ? -23.449 18.605 12.642 1.00 42.94 75 GLU A C 1
ATOM 635 O O . GLU A 1 75 ? -23.967 19.509 11.981 1.00 42.94 75 GLU A O 1
ATOM 640 N N . LYS A 1 76 ? -23.326 17.373 12.130 1.00 40.69 76 LYS A N 1
ATOM 641 C CA . LYS A 1 76 ? -24.045 16.934 10.923 1.00 40.69 76 LYS A CA 1
ATOM 642 C C . LYS A 1 76 ? -25.199 16.026 11.339 1.00 40.69 76 LYS A C 1
ATOM 644 O O . LYS A 1 76 ? -24.986 15.021 12.002 1.00 40.69 76 LYS A O 1
ATOM 649 N N . LYS A 1 77 ? -26.421 16.345 10.890 1.00 40.75 77 LYS A N 1
ATOM 650 C CA . LYS A 1 77 ? -27.588 15.444 10.943 1.00 40.75 77 LYS A CA 1
ATOM 651 C C . LYS A 1 77 ? -27.246 14.114 10.259 1.00 40.75 77 LYS A C 1
ATOM 653 O O . LYS A 1 77 ? -27.475 13.964 9.064 1.00 40.75 77 LYS A O 1
ATOM 658 N N . ILE A 1 78 ? -26.728 13.153 11.007 1.00 45.34 78 ILE A N 1
ATOM 659 C CA . ILE A 1 78 ? -26.583 11.769 10.572 1.00 45.34 78 ILE A CA 1
ATOM 660 C C . ILE A 1 78 ? -27.181 10.937 11.704 1.00 45.34 78 ILE A C 1
ATOM 662 O O . ILE A 1 78 ? -26.497 10.540 12.639 1.00 45.34 78 ILE A O 1
ATOM 666 N N . LYS A 1 79 ? -28.498 10.697 11.618 1.00 41.53 79 LYS A N 1
ATOM 667 C CA . LYS A 1 79 ? -29.245 9.754 12.481 1.00 41.53 79 LYS A CA 1
ATOM 668 C C . LYS A 1 79 ? -28.649 8.335 12.471 1.00 41.53 79 LYS A C 1
ATOM 670 O O . LYS A 1 79 ? -29.049 7.487 13.251 1.00 41.53 79 LYS A O 1
ATOM 675 N N . GLU A 1 80 ? -27.720 8.085 11.561 1.00 43.06 80 GLU A N 1
ATOM 676 C CA . GLU A 1 80 ? -27.138 6.790 11.256 1.00 43.06 80 GLU A CA 1
ATOM 677 C C . GLU A 1 80 ? -25.904 6.480 12.138 1.00 43.06 80 GLU A C 1
ATOM 679 O O . GLU A 1 80 ? -25.520 5.330 12.281 1.00 43.06 80 GLU A O 1
ATOM 684 N N . LEU A 1 81 ? -25.329 7.471 12.834 1.00 44.50 81 LEU A N 1
ATOM 685 C CA . LEU A 1 81 ? -24.203 7.275 13.766 1.00 44.50 81 LEU A CA 1
ATOM 686 C C . LEU A 1 81 ? -24.587 6.686 15.134 1.00 44.50 81 LEU A C 1
ATOM 688 O O . LEU A 1 81 ? -23.702 6.395 15.933 1.00 44.50 81 LEU A O 1
ATOM 692 N N . GLU A 1 82 ? -25.879 6.468 15.407 1.00 47.50 82 GLU A N 1
ATOM 693 C CA . GLU A 1 82 ? -26.346 5.767 16.618 1.00 47.50 82 GLU A CA 1
ATOM 694 C C . GLU A 1 82 ? -25.879 4.293 16.697 1.00 47.50 82 GLU A C 1
ATOM 696 O O . GLU A 1 82 ? -26.104 3.644 17.720 1.00 47.50 82 GLU A O 1
ATOM 701 N N . TYR A 1 83 ? -25.226 3.777 15.644 1.00 49.03 83 TYR A N 1
ATOM 702 C CA . TYR A 1 83 ? -24.869 2.365 15.456 1.00 49.03 83 TYR A CA 1
ATOM 703 C C . TYR A 1 83 ? -23.362 2.108 15.257 1.00 49.03 83 TYR A C 1
ATOM 705 O O . TYR A 1 83 ? -22.984 1.120 14.631 1.00 49.03 83 TYR A O 1
ATOM 713 N N . LEU A 1 84 ? -22.483 2.977 15.764 1.00 54.28 84 LEU A N 1
ATOM 714 C CA . LEU A 1 84 ? -21.038 2.704 15.779 1.00 54.28 84 LEU A CA 1
ATOM 715 C C . LEU A 1 84 ? -20.736 1.422 16.577 1.00 54.28 84 LEU A C 1
ATOM 717 O O . LEU A 1 84 ? -21.082 1.318 17.752 1.00 54.28 84 LEU A O 1
ATOM 721 N N . TYR A 1 85 ? -20.062 0.459 15.945 1.00 63.94 85 TYR A N 1
ATOM 722 C CA . TYR A 1 85 ? -19.553 -0.741 16.619 1.00 63.94 85 TYR A CA 1
ATOM 723 C C . TYR A 1 85 ? -18.465 -0.361 17.645 1.00 63.94 85 TYR A C 1
ATOM 725 O O . TYR A 1 85 ? -17.725 0.598 17.426 1.00 63.94 85 TYR A O 1
ATOM 733 N N . ILE A 1 86 ? -18.333 -1.095 18.765 1.00 64.31 86 ILE A N 1
ATOM 734 C CA . ILE A 1 86 ? -17.432 -0.690 19.874 1.00 64.31 86 ILE A CA 1
ATOM 735 C C . ILE A 1 86 ? -16.020 -0.432 19.399 1.00 64.31 86 ILE A C 1
ATOM 737 O O . ILE A 1 86 ? -15.431 0.575 19.780 1.00 64.31 86 ILE A O 1
ATOM 741 N N . LYS A 1 87 ? -15.439 -1.393 18.671 1.00 70.25 87 LYS A N 1
ATOM 742 C CA . LYS A 1 87 ? -14.010 -1.370 18.346 1.00 70.25 87 LYS A CA 1
ATOM 743 C C . LYS A 1 87 ? -13.682 -0.061 17.628 1.00 70.25 87 LYS A C 1
ATOM 745 O O . LYS A 1 87 ? -12.745 0.643 17.995 1.00 70.25 87 LYS A O 1
ATOM 750 N N . ASP A 1 88 ? -14.547 0.309 16.694 1.00 77.56 88 ASP A N 1
ATOM 751 C CA . ASP A 1 88 ? -14.541 1.563 15.961 1.00 77.56 88 ASP A CA 1
ATOM 752 C C . ASP A 1 88 ? -14.722 2.771 16.889 1.00 77.56 88 ASP A C 1
ATOM 754 O O . ASP A 1 88 ? -13.904 3.690 16.861 1.00 77.56 88 ASP A O 1
ATOM 758 N N . ALA A 1 89 ? -15.732 2.756 17.766 1.00 70.50 89 ALA A N 1
ATOM 759 C CA . ALA A 1 89 ? -15.983 3.829 18.730 1.00 70.50 89 ALA A CA 1
ATOM 760 C C . ALA A 1 89 ? -14.797 4.066 19.685 1.00 70.50 89 ALA A C 1
ATOM 762 O O . ALA A 1 89 ? -14.446 5.215 19.960 1.00 70.50 89 ALA A O 1
ATOM 763 N N . VAL A 1 90 ? -14.129 3.007 20.152 1.00 70.81 90 VAL A N 1
ATOM 764 C CA . VAL A 1 90 ? -12.971 3.119 21.049 1.00 70.81 90 VAL A CA 1
ATOM 765 C C . VAL A 1 90 ? -11.725 3.586 20.307 1.00 70.81 90 VAL A C 1
ATOM 767 O O . VAL A 1 90 ? -11.004 4.429 20.840 1.00 70.81 90 VAL A O 1
ATOM 770 N N . VAL A 1 91 ? -11.484 3.133 19.072 1.00 80.75 91 VAL A N 1
ATOM 771 C CA . VAL A 1 91 ? -10.412 3.692 18.225 1.00 80.75 91 VAL A CA 1
ATOM 772 C C . VAL A 1 91 ? -10.623 5.191 18.011 1.00 80.75 91 VAL A C 1
ATOM 774 O O . VAL A 1 91 ? -9.690 5.985 18.144 1.00 80.75 91 VAL A O 1
ATOM 777 N N . ILE A 1 92 ? -11.860 5.584 17.721 1.00 79.00 92 ILE A N 1
ATOM 778 C CA . ILE A 1 92 ? -12.259 6.975 17.543 1.00 79.00 92 ILE A CA 1
ATOM 779 C C . ILE A 1 92 ? -12.001 7.777 18.831 1.00 79.00 92 ILE A C 1
ATOM 781 O O . ILE A 1 92 ? -11.306 8.793 18.781 1.00 79.00 92 ILE A O 1
ATOM 785 N N . ASN A 1 93 ? -12.483 7.305 19.986 1.00 74.94 93 ASN A N 1
ATOM 786 C CA . ASN A 1 93 ? -12.266 7.949 21.286 1.00 74.94 93 ASN A CA 1
ATOM 787 C C . ASN A 1 93 ? -10.779 8.075 21.641 1.00 74.94 93 ASN A C 1
ATOM 789 O O . ASN A 1 93 ? -10.323 9.133 22.064 1.00 74.94 93 ASN A O 1
ATOM 793 N N . TYR A 1 94 ? -9.995 7.027 21.402 1.00 78.50 94 TYR A N 1
ATOM 794 C CA . TYR A 1 94 ? -8.554 7.062 21.610 1.00 78.50 94 TYR A CA 1
ATOM 795 C C . TYR A 1 94 ? -7.890 8.172 20.784 1.00 78.50 94 TYR A C 1
ATOM 797 O O . TYR A 1 94 ? -7.155 8.995 21.326 1.00 78.50 94 TYR A O 1
ATOM 805 N N . LEU A 1 95 ? -8.202 8.262 19.488 1.00 80.81 95 LEU A N 1
ATOM 806 C CA . LEU A 1 95 ? -7.674 9.319 18.624 1.00 80.81 95 LEU A CA 1
ATOM 807 C C . LEU A 1 95 ? -8.122 10.721 19.076 1.00 80.81 95 LEU A C 1
ATOM 809 O O . LEU A 1 95 ? -7.370 11.688 18.923 1.00 80.81 95 LEU A O 1
ATOM 813 N N . PHE A 1 96 ? -9.316 10.851 19.663 1.00 78.88 96 PHE A N 1
ATOM 814 C CA . PHE A 1 96 ? -9.761 12.099 20.281 1.00 78.88 96 PHE A CA 1
ATOM 815 C C . PHE A 1 96 ? -8.896 12.531 21.450 1.00 78.88 96 PHE A C 1
ATOM 817 O O . PHE A 1 96 ? -8.459 13.683 21.471 1.00 78.88 96 PHE A O 1
ATOM 824 N N . GLU A 1 97 ? -8.650 11.630 22.394 1.00 76.56 97 GLU A N 1
ATOM 825 C CA . GLU A 1 97 ? -7.828 11.927 23.565 1.00 76.56 97 GLU A CA 1
ATOM 826 C C . GLU A 1 97 ? -6.384 12.231 23.164 1.00 76.56 97 GLU A C 1
ATOM 828 O O . GLU A 1 97 ? -5.818 13.237 23.593 1.00 76.56 97 GLU A O 1
ATOM 833 N N . GLU A 1 98 ? -5.825 11.453 22.238 1.00 79.81 98 GLU A N 1
ATOM 834 C CA . GLU A 1 98 ? -4.487 11.696 21.704 1.00 79.81 98 GLU A CA 1
ATOM 835 C C . GLU A 1 98 ? -4.367 13.080 21.067 1.00 79.81 98 GLU A C 1
ATOM 837 O O . GLU A 1 98 ? -3.396 13.783 21.313 1.00 79.81 98 GLU A O 1
ATOM 842 N N . LYS A 1 99 ? -5.379 13.543 20.327 1.00 81.38 99 LYS A N 1
ATOM 843 C CA . LYS A 1 99 ? -5.381 14.896 19.747 1.00 81.38 99 LYS A CA 1
ATOM 844 C C . LYS A 1 99 ? -5.469 16.014 20.791 1.00 81.38 99 LYS A C 1
ATOM 846 O O . LYS A 1 99 ? -4.986 17.120 20.540 1.00 81.38 99 LYS A O 1
ATOM 851 N N . LYS A 1 100 ? -6.093 15.775 21.950 1.00 78.44 100 LYS A N 1
ATOM 852 C CA . LYS A 1 100 ? -6.110 16.766 23.044 1.00 78.44 100 LYS A CA 1
ATOM 853 C C . LYS A 1 100 ? -4.712 16.959 23.631 1.00 78.44 100 LYS A C 1
ATOM 855 O O . LYS A 1 100 ? -4.359 18.086 23.979 1.00 78.44 100 LYS A O 1
ATOM 860 N N . ILE A 1 101 ? -3.942 15.875 23.719 1.00 82.38 101 ILE A N 1
ATOM 861 C CA . ILE A 1 101 ? -2.571 15.859 24.243 1.00 82.38 101 ILE A CA 1
ATOM 862 C C . ILE A 1 101 ? -1.590 16.378 23.178 1.00 82.38 101 ILE A C 1
ATOM 864 O O . ILE A 1 101 ? -0.794 17.280 23.440 1.00 82.38 101 ILE A O 1
ATOM 868 N N . HIS A 1 102 ? -1.708 15.857 21.961 1.00 83.31 102 HIS A N 1
ATOM 869 C CA . HIS A 1 102 ? -0.855 16.102 20.803 1.00 83.31 102 HIS A CA 1
ATOM 870 C C . HIS A 1 102 ? -1.649 16.854 19.729 1.00 83.31 102 HIS A C 1
ATOM 872 O O . HIS A 1 102 ? -2.277 16.266 18.844 1.00 83.31 102 HIS A O 1
ATOM 878 N N . LYS A 1 103 ? -1.648 18.189 19.812 1.00 83.06 103 LYS A N 1
ATOM 879 C CA . LYS A 1 103 ? -2.459 19.075 18.950 1.00 83.06 103 LYS A CA 1
ATOM 880 C C . LYS A 1 103 ? -2.148 18.939 17.454 1.00 83.06 103 LYS A C 1
ATOM 882 O O . LYS A 1 103 ? -2.956 19.339 16.619 1.00 83.06 103 LYS A O 1
ATOM 887 N N . GLU A 1 104 ? -0.978 18.412 17.123 1.00 85.00 104 GLU A N 1
ATOM 888 C CA . GLU A 1 104 ? -0.499 18.126 15.778 1.00 85.00 104 GLU A CA 1
ATOM 889 C C . GLU A 1 104 ? -1.141 16.885 15.144 1.00 85.00 104 GLU A C 1
ATOM 891 O O . GLU A 1 104 ? -1.070 16.739 13.918 1.00 85.00 104 GLU A O 1
ATOM 896 N N . ILE A 1 105 ? -1.768 16.014 15.947 1.00 85.44 105 ILE A N 1
ATOM 897 C CA . ILE A 1 105 ? -2.463 14.826 15.459 1.00 85.44 105 ILE A CA 1
ATOM 898 C C . ILE A 1 105 ? -3.740 15.243 14.744 1.00 85.44 105 ILE A C 1
ATOM 900 O O . ILE A 1 105 ? -4.623 15.914 15.289 1.00 85.44 105 ILE A O 1
ATOM 904 N N . THR A 1 106 ? -3.881 14.772 13.512 1.00 86.69 106 THR A N 1
ATOM 905 C CA . THR A 1 106 ? -5.143 14.861 12.778 1.00 86.69 106 THR A CA 1
ATOM 906 C C . THR A 1 106 ? -5.515 13.499 12.230 1.00 86.69 106 THR A C 1
ATOM 908 O O . THR A 1 106 ? -4.651 12.667 11.962 1.00 86.69 106 THR A O 1
ATOM 911 N N . TYR A 1 107 ? -6.810 13.259 12.072 1.00 88.94 107 TYR A N 1
ATOM 912 C CA . TYR A 1 107 ? -7.323 12.019 11.514 1.00 88.94 107 TYR A CA 1
ATOM 913 C C . TYR A 1 107 ? -8.571 12.277 10.681 1.00 88.94 107 TYR A C 1
ATOM 915 O O . TYR A 1 107 ? -9.260 13.286 10.859 1.00 88.94 107 TYR A O 1
ATOM 923 N N . GLN A 1 108 ? -8.841 11.359 9.762 1.00 88.31 108 GLN A N 1
ATOM 924 C CA . GLN A 1 108 ? -10.043 11.322 8.941 1.00 88.31 108 GLN A CA 1
ATOM 925 C C . GLN A 1 108 ? -10.550 9.882 8.901 1.00 88.31 108 GLN A C 1
ATOM 927 O O . GLN A 1 108 ? -9.754 8.951 8.777 1.00 88.31 108 GLN A O 1
ATOM 932 N N . PHE A 1 109 ? -11.866 9.729 9.019 1.00 85.81 109 PHE A N 1
ATOM 933 C CA . PHE A 1 109 ? -12.551 8.445 8.967 1.00 85.81 109 PHE A CA 1
ATOM 934 C C . PHE A 1 109 ? -13.492 8.440 7.769 1.00 85.81 109 PHE A C 1
ATOM 936 O O . PHE A 1 109 ? -14.182 9.435 7.528 1.00 85.81 109 PHE A O 1
ATOM 943 N N . GLU A 1 110 ? -13.564 7.313 7.078 1.00 87.50 110 GLU A N 1
ATOM 944 C CA . GLU A 1 110 ? -14.702 6.981 6.227 1.00 87.50 110 GLU A CA 1
ATOM 945 C C . GLU A 1 110 ? -15.368 5.726 6.792 1.00 87.50 110 GLU A C 1
ATOM 947 O O . GLU A 1 110 ? -14.716 4.871 7.404 1.00 87.50 110 GLU A O 1
ATOM 952 N N . PHE A 1 111 ? -16.686 5.662 6.635 1.00 81.06 111 PHE A N 1
ATOM 953 C CA . PHE A 1 111 ? -17.505 4.596 7.188 1.00 81.06 111 PHE A CA 1
ATOM 954 C C . PHE A 1 111 ? -18.214 3.847 6.065 1.00 81.06 111 PHE A C 1
ATOM 956 O O . PHE A 1 111 ? -18.688 4.460 5.109 1.00 81.06 111 PHE A O 1
ATOM 963 N N . ASP A 1 112 ? -18.322 2.534 6.218 1.00 79.50 112 ASP A N 1
ATOM 964 C CA . ASP A 1 112 ? -19.240 1.677 5.473 1.00 79.50 112 ASP A CA 1
ATOM 965 C C . ASP A 1 112 ? -19.976 0.800 6.479 1.00 79.50 112 ASP A C 1
ATOM 967 O O . ASP A 1 112 ? -19.353 0.213 7.366 1.00 79.50 112 ASP A O 1
ATOM 971 N N . ASP A 1 113 ? -21.304 0.761 6.366 1.00 77.69 113 ASP A N 1
ATOM 972 C CA . ASP A 1 113 ? -22.169 -0.003 7.270 1.00 77.69 113 ASP A CA 1
ATOM 973 C C . ASP A 1 113 ? -21.847 0.251 8.761 1.00 77.69 113 ASP A C 1
ATOM 975 O O . ASP A 1 113 ? -21.663 -0.665 9.563 1.00 77.69 113 ASP A O 1
ATOM 979 N N . PHE A 1 114 ? -21.687 1.535 9.108 1.00 70.88 114 PHE A N 1
ATOM 980 C CA . PHE A 1 114 ? -21.381 2.028 10.463 1.00 70.88 114 PHE A CA 1
ATOM 981 C C . PHE A 1 114 ? -20.049 1.573 11.070 1.00 70.88 114 PHE A C 1
ATOM 983 O O . PHE A 1 114 ? -19.813 1.770 12.264 1.00 70.88 114 PHE A O 1
ATOM 990 N N . ARG A 1 115 ? -19.146 1.023 10.258 1.00 79.25 115 ARG A N 1
ATOM 991 C CA . ARG A 1 115 ? -17.778 0.680 10.658 1.00 79.25 115 ARG A CA 1
ATOM 992 C C . ARG A 1 115 ? -16.767 1.485 9.866 1.00 79.25 115 ARG A C 1
ATOM 994 O O . ARG A 1 115 ? -17.000 1.828 8.710 1.00 79.25 115 ARG A O 1
ATOM 1001 N N . ILE A 1 116 ? -15.639 1.779 10.491 1.00 86.94 116 ILE A N 1
ATOM 1002 C CA . ILE A 1 116 ? -14.486 2.416 9.876 1.00 86.94 116 ILE A CA 1
ATOM 1003 C C . ILE A 1 116 ? -13.996 1.497 8.761 1.00 86.94 116 ILE A C 1
ATOM 1005 O O . ILE A 1 116 ? -13.492 0.400 9.010 1.00 86.94 116 ILE A O 1
ATOM 1009 N N . ASN A 1 117 ? -14.136 1.965 7.524 1.00 92.88 117 ASN A N 1
ATOM 1010 C CA . ASN A 1 117 ? -13.584 1.291 6.353 1.00 92.88 117 ASN A CA 1
ATOM 1011 C C . ASN A 1 117 ? -12.266 1.926 5.892 1.00 92.88 117 ASN A C 1
ATOM 1013 O O . ASN A 1 117 ? -11.456 1.282 5.225 1.00 92.88 117 ASN A O 1
ATOM 1017 N N . SER A 1 118 ? -12.033 3.178 6.280 1.00 94.31 118 SER A N 1
ATOM 1018 C CA . SER A 1 118 ? -10.896 3.979 5.862 1.00 94.31 118 SER A CA 1
ATOM 1019 C C . SER A 1 118 ? -10.462 4.860 7.017 1.00 94.31 118 SER A C 1
ATOM 1021 O O . SER A 1 118 ? -11.279 5.544 7.641 1.00 94.31 118 SER A O 1
ATOM 1023 N N . LEU A 1 119 ? -9.166 4.845 7.303 1.00 92.62 119 LEU A N 1
ATOM 1024 C CA . LEU A 1 119 ? -8.567 5.627 8.368 1.00 92.62 119 LEU A CA 1
ATOM 1025 C C . LEU A 1 119 ? -7.319 6.325 7.852 1.00 92.62 119 LEU A C 1
ATOM 1027 O O . LEU A 1 119 ? -6.372 5.681 7.412 1.00 92.62 119 LEU A O 1
ATOM 1031 N N . LYS A 1 120 ? -7.290 7.648 7.966 1.00 92.31 120 LYS A N 1
ATOM 1032 C CA . LYS A 1 120 ? -6.087 8.449 7.755 1.00 92.31 120 LYS A CA 1
ATOM 1033 C C . LYS A 1 120 ? -5.652 9.072 9.067 1.00 92.31 120 LYS A C 1
ATOM 1035 O O . LYS A 1 120 ? -6.473 9.701 9.724 1.00 92.31 120 LYS A O 1
ATOM 1040 N N . ILE A 1 121 ? -4.374 8.954 9.418 1.00 89.88 121 ILE A N 1
ATOM 1041 C CA . ILE A 1 121 ? -3.782 9.541 10.626 1.00 89.88 121 ILE A CA 1
ATOM 1042 C C . ILE A 1 121 ? -2.524 10.326 10.246 1.00 89.88 121 ILE A C 1
ATOM 1044 O O . ILE A 1 121 ? -1.630 9.816 9.571 1.00 89.88 121 ILE A O 1
ATOM 1048 N N . THR A 1 122 ? -2.435 11.567 10.720 1.00 88.00 122 THR A N 1
ATOM 1049 C CA . THR A 1 122 ? -1.293 12.465 10.519 1.00 88.00 122 THR A CA 1
ATOM 1050 C C . THR A 1 122 ? -0.613 12.789 11.838 1.00 88.00 122 THR A C 1
ATOM 1052 O O . THR A 1 122 ? -1.304 13.066 12.814 1.00 88.00 122 THR A O 1
ATOM 1055 N N . ASN A 1 123 ? 0.729 12.788 11.848 1.00 76.81 123 ASN A N 1
ATOM 1056 C CA . ASN A 1 123 ? 1.579 13.077 13.020 1.00 76.81 123 ASN A CA 1
ATOM 1057 C C . ASN A 1 123 ? 1.310 12.158 14.225 1.00 76.81 123 ASN A C 1
ATOM 1059 O O . ASN A 1 123 ? 1.359 12.577 15.370 1.00 76.81 123 ASN A O 1
ATOM 1063 N N . SER A 1 124 ? 1.037 10.894 13.912 1.00 66.69 124 SER A N 1
ATOM 1064 C CA . SER A 1 124 ? 0.364 9.871 14.720 1.00 66.69 124 SER A CA 1
ATOM 1065 C C . SER A 1 124 ? 0.688 9.786 16.218 1.00 66.69 124 SER A C 1
ATOM 1067 O O . SER A 1 124 ? 1.834 9.898 16.633 1.00 66.69 124 SER A O 1
ATOM 1069 N N . ALA A 1 125 ? -0.316 9.376 16.991 1.00 66.56 125 ALA A N 1
ATOM 1070 C CA . ALA A 1 125 ? -0.171 8.658 18.257 1.00 66.56 125 ALA A CA 1
ATOM 1071 C C . ALA A 1 125 ? 0.310 7.206 18.028 1.00 66.56 125 ALA A C 1
ATOM 1073 O O . ALA A 1 125 ? 0.294 6.732 16.888 1.00 66.56 125 ALA A O 1
ATOM 1074 N N . PRO A 1 126 ? 0.778 6.464 19.044 1.00 72.00 126 PRO A N 1
ATOM 1075 C CA . PRO A 1 126 ? 1.025 5.024 18.913 1.00 72.00 126 PRO A CA 1
ATOM 1076 C C . PRO A 1 126 ? -0.233 4.265 18.441 1.00 72.00 126 PRO A C 1
ATOM 1078 O O . PRO A 1 126 ? -1.296 4.400 19.036 1.00 72.00 126 PRO A O 1
ATOM 1081 N N . LEU A 1 127 ? -0.133 3.439 17.390 1.00 77.75 127 LEU A N 1
ATOM 1082 C CA . LEU A 1 127 ? -1.239 2.542 17.028 1.00 77.75 127 LEU A CA 1
ATOM 1083 C C . LEU A 1 127 ? -1.247 1.354 17.985 1.00 77.75 127 LEU A C 1
ATOM 1085 O O . LEU A 1 127 ? -0.378 0.485 17.915 1.00 77.75 127 LEU A O 1
ATOM 1089 N N . LYS A 1 128 ? -2.221 1.335 18.889 1.00 80.50 128 LYS A N 1
ATOM 1090 C CA . LYS A 1 128 ? -2.417 0.244 19.848 1.00 80.50 128 LYS A CA 1
ATOM 1091 C C . LYS A 1 128 ? -3.100 -0.966 19.192 1.00 80.50 128 LYS A C 1
ATOM 1093 O O . LYS A 1 128 ? -3.569 -0.886 18.057 1.00 80.50 128 LYS A O 1
ATOM 1098 N N . SER A 1 129 ? -3.140 -2.097 19.893 1.00 74.50 129 SER A N 1
ATOM 1099 C CA . SER A 1 129 ? -3.565 -3.398 19.344 1.00 74.50 129 SER A CA 1
ATOM 1100 C C . SER A 1 129 ? -4.955 -3.371 18.688 1.00 74.50 129 SER A C 1
ATOM 1102 O O . SER A 1 129 ? -5.120 -3.915 17.597 1.00 74.50 129 SER A O 1
ATOM 1104 N N . LEU A 1 130 ? -5.930 -2.675 19.282 1.00 72.00 130 LEU A N 1
ATOM 1105 C CA . LEU A 1 130 ? -7.304 -2.625 18.765 1.00 72.00 130 LEU A CA 1
ATOM 1106 C C . LEU A 1 130 ? -7.430 -2.028 17.363 1.00 72.00 130 LEU A C 1
ATOM 1108 O O . LEU A 1 130 ? -8.331 -2.428 16.633 1.00 72.00 130 LEU A O 1
ATOM 1112 N N . PHE A 1 131 ? -6.549 -1.104 16.960 1.00 82.81 131 PHE A N 1
ATOM 1113 C CA . PHE A 1 131 ? -6.578 -0.551 15.598 1.00 82.81 131 PHE A CA 1
ATOM 1114 C C . PHE A 1 131 ? -6.506 -1.660 14.553 1.00 82.81 131 PHE A C 1
ATOM 1116 O O . PHE A 1 131 ? -7.187 -1.620 13.531 1.00 82.81 131 PHE A O 1
ATOM 1123 N N . TRP A 1 132 ? -5.699 -2.676 14.846 1.00 85.75 132 TRP A N 1
ATOM 1124 C CA . TRP A 1 132 ? -5.500 -3.825 13.979 1.00 85.75 132 TRP A CA 1
ATOM 1125 C C . TRP A 1 132 ? -6.688 -4.791 14.021 1.00 85.75 132 TRP A C 1
ATOM 1127 O O . TRP A 1 132 ? -6.920 -5.503 13.052 1.00 85.75 132 TRP A O 1
ATOM 1137 N N . SER A 1 133 ? -7.513 -4.739 15.069 1.00 81.25 133 SER A N 1
ATOM 1138 C CA . SER A 1 133 ? -8.735 -5.544 15.195 1.00 81.25 133 SER A CA 1
ATOM 1139 C C . SER A 1 133 ? -9.956 -4.983 14.447 1.00 81.25 133 SER A C 1
ATOM 1141 O O . SER A 1 133 ? -11.008 -5.618 14.466 1.00 81.25 133 SER A O 1
ATOM 1143 N N . LEU A 1 134 ? -9.850 -3.813 13.796 1.00 86.94 134 LEU A N 1
ATOM 1144 C CA . LEU A 1 134 ? -10.958 -3.218 13.040 1.00 86.94 134 LEU A CA 1
ATOM 1145 C C . LEU A 1 134 ? -11.372 -4.115 11.863 1.00 86.94 134 LEU A C 1
ATOM 1147 O O . LEU A 1 134 ? -10.669 -4.249 10.862 1.00 86.94 134 LEU A O 1
ATOM 1151 N N . GLU A 1 135 ? -12.553 -4.714 11.971 1.00 87.44 135 GLU A N 1
ATOM 1152 C CA . GLU A 1 135 ? -13.008 -5.804 11.098 1.00 87.44 135 GLU A CA 1
ATOM 1153 C C . GLU A 1 135 ? -13.361 -5.371 9.669 1.00 87.44 135 GLU A C 1
ATOM 1155 O O . GLU A 1 135 ? -13.393 -6.213 8.775 1.00 87.44 135 GLU A O 1
ATOM 1160 N N . ARG A 1 136 ? -13.616 -4.077 9.430 1.00 91.00 136 ARG A N 1
ATOM 1161 C CA . ARG A 1 136 ? -13.931 -3.537 8.091 1.00 91.00 136 ARG A CA 1
ATOM 1162 C C . ARG A 1 136 ? -12.916 -2.529 7.567 1.00 91.00 136 ARG A C 1
ATOM 1164 O O . ARG A 1 136 ? -13.132 -1.993 6.488 1.00 91.00 136 ARG A O 1
ATOM 1171 N N . LEU A 1 137 ? -11.809 -2.307 8.277 1.00 94.31 137 LEU A N 1
ATOM 1172 C CA . LEU A 1 137 ? -10.767 -1.374 7.854 1.00 94.31 137 LEU A CA 1
ATOM 1173 C C . LEU A 1 137 ? -10.093 -1.862 6.565 1.00 94.31 137 LEU A C 1
ATOM 1175 O O . LEU A 1 137 ? -9.171 -2.665 6.609 1.00 94.31 137 LEU A O 1
ATOM 1179 N N . GLU A 1 138 ? -10.518 -1.350 5.415 1.00 96.44 138 GLU A N 1
ATOM 1180 C CA . GLU A 1 138 ? -9.946 -1.700 4.116 1.00 96.44 138 GLU A CA 1
ATOM 1181 C C . GLU A 1 138 ? -8.752 -0.821 3.744 1.00 96.44 138 GLU A C 1
ATOM 1183 O O . GLU A 1 138 ? -7.838 -1.291 3.060 1.00 96.44 138 GLU A O 1
ATOM 1188 N N . THR A 1 139 ? -8.755 0.447 4.170 1.00 96.62 139 THR A N 1
ATOM 1189 C CA . THR A 1 139 ? -7.727 1.435 3.815 1.00 96.62 139 THR A CA 1
ATOM 1190 C C . THR A 1 139 ? -7.143 2.114 5.051 1.00 96.62 139 THR A C 1
ATOM 1192 O O . THR A 1 139 ? -7.871 2.653 5.879 1.00 96.62 139 THR A O 1
ATOM 1195 N N . LEU A 1 140 ? -5.813 2.142 5.153 1.00 94.56 140 LEU A N 1
ATOM 1196 C CA . LEU A 1 140 ? -5.081 2.845 6.205 1.00 94.56 140 LEU A CA 1
ATOM 1197 C C . LEU A 1 140 ? -4.040 3.779 5.580 1.00 94.56 140 LEU A C 1
ATOM 1199 O O . LEU A 1 140 ? -3.150 3.326 4.863 1.00 94.56 140 LEU A O 1
ATOM 1203 N N . GLU A 1 141 ? -4.124 5.077 5.864 1.00 93.69 141 GLU A N 1
ATOM 1204 C CA . GLU A 1 141 ? -3.118 6.079 5.502 1.00 93.69 141 GLU A CA 1
ATOM 1205 C C . GLU A 1 141 ? -2.416 6.603 6.758 1.00 93.69 141 GLU A C 1
ATOM 1207 O O . GLU A 1 141 ? -3.036 7.186 7.645 1.00 93.69 141 GLU A O 1
ATOM 1212 N N . LEU A 1 142 ? -1.099 6.429 6.817 1.00 91.81 142 LEU A N 1
ATOM 1213 C CA . LEU A 1 142 ? -0.249 6.906 7.897 1.00 91.81 142 LEU A CA 1
ATOM 1214 C C . LEU A 1 142 ? 0.723 7.936 7.357 1.00 91.81 142 LEU A C 1
ATOM 1216 O O . LEU A 1 142 ? 1.459 7.689 6.399 1.00 91.81 142 LEU A O 1
ATOM 1220 N N . VAL A 1 143 ? 0.732 9.096 7.998 1.00 88.44 143 VAL A N 1
ATOM 1221 C CA . VAL A 1 143 ? 1.583 10.206 7.598 1.00 88.44 143 VAL A CA 1
ATOM 1222 C C . VAL A 1 143 ? 2.670 10.432 8.651 1.00 88.44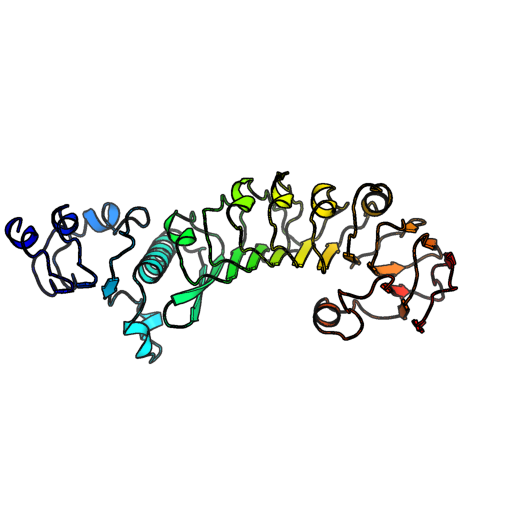 143 VAL A C 1
ATOM 1224 O O . VAL A 1 143 ? 2.363 10.575 9.837 1.00 88.44 143 VAL A O 1
ATOM 1227 N N . ASN A 1 144 ? 3.930 10.507 8.205 1.00 77.44 144 ASN A N 1
ATOM 1228 C CA . ASN A 1 144 ? 5.138 10.779 9.001 1.00 77.44 144 ASN A CA 1
ATOM 1229 C C . ASN A 1 144 ? 5.612 9.678 9.976 1.00 77.44 144 ASN A C 1
ATOM 1231 O O . ASN A 1 144 ? 6.150 10.018 11.029 1.00 77.44 144 ASN A O 1
ATOM 1235 N N . ARG A 1 145 ? 5.478 8.373 9.676 1.00 71.88 145 ARG A N 1
ATOM 1236 C CA . ARG A 1 145 ? 6.033 7.315 10.557 1.00 71.88 145 ARG A CA 1
ATOM 1237 C C . ARG A 1 145 ? 6.490 6.032 9.865 1.00 71.88 145 ARG A C 1
ATOM 1239 O O . 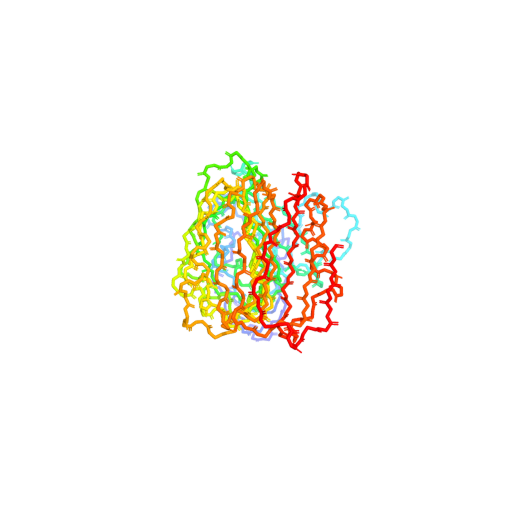ARG A 1 145 ? 5.991 5.681 8.801 1.00 71.88 145 ARG A O 1
ATOM 1246 N N . SER A 1 146 ? 7.382 5.335 10.567 1.00 70.88 146 SER A N 1
ATOM 1247 C CA . SER A 1 146 ? 7.517 3.876 10.575 1.00 70.88 146 SER A CA 1
ATOM 1248 C C . SER A 1 146 ? 6.713 3.335 11.758 1.00 70.88 146 SER A C 1
ATOM 1250 O O . SER A 1 146 ? 6.749 3.931 12.837 1.00 70.88 146 SER A O 1
ATOM 1252 N N . ILE A 1 147 ? 5.995 2.231 11.585 1.00 82.00 147 ILE A N 1
ATOM 1253 C CA . ILE A 1 147 ? 5.226 1.607 12.666 1.00 82.00 147 ILE A CA 1
ATOM 1254 C C . ILE A 1 147 ? 5.392 0.092 12.644 1.00 82.00 147 ILE A C 1
ATOM 1256 O O . ILE A 1 147 ? 5.614 -0.502 11.590 1.00 82.00 147 ILE A O 1
ATOM 1260 N N . GLN A 1 148 ? 5.247 -0.521 13.815 1.00 87.00 148 GLN A N 1
ATOM 1261 C CA . GLN A 1 148 ? 4.976 -1.945 13.915 1.00 87.00 148 GLN A CA 1
ATOM 1262 C C . GLN A 1 148 ? 3.503 -2.183 13.564 1.00 87.00 148 GLN A C 1
ATOM 1264 O O . GLN A 1 148 ? 2.616 -1.496 14.073 1.00 87.00 148 GLN A O 1
ATOM 1269 N N . PHE A 1 149 ? 3.258 -3.136 12.675 1.00 89.38 149 PHE A N 1
ATOM 1270 C CA . PHE A 1 149 ? 1.929 -3.569 12.277 1.00 89.38 149 PHE A CA 1
ATOM 1271 C C . PHE A 1 149 ? 1.432 -4.665 13.224 1.00 89.38 149 PHE A C 1
ATOM 1273 O O . PHE A 1 149 ? 2.218 -5.440 13.770 1.00 89.38 149 PHE A O 1
ATOM 1280 N N . GLY A 1 150 ? 0.121 -4.718 13.431 1.00 87.81 150 GLY A N 1
ATOM 1281 C CA . GLY A 1 150 ? -0.552 -5.826 14.100 1.00 87.81 150 GLY A CA 1
ATOM 1282 C C . GLY A 1 150 ? -1.317 -6.686 13.100 1.00 87.81 150 GLY A C 1
ATOM 1283 O O . GLY A 1 150 ? -1.449 -6.335 11.926 1.00 87.81 150 GLY A O 1
ATOM 1284 N N . LEU A 1 151 ? -1.838 -7.817 13.576 1.00 88.56 151 LEU A N 1
ATOM 1285 C CA . LEU A 1 151 ? -2.689 -8.688 12.770 1.00 88.56 151 LEU A CA 1
ATOM 1286 C C . LEU A 1 151 ? -3.958 -7.939 12.360 1.00 88.56 151 LEU A C 1
ATOM 1288 O O . LEU A 1 151 ? -4.747 -7.560 13.221 1.00 88.56 151 LEU A O 1
ATOM 1292 N N . ASN A 1 152 ? -4.169 -7.781 11.055 1.00 91.81 152 ASN A N 1
ATOM 1293 C CA . ASN A 1 152 ? -5.406 -7.245 10.511 1.00 91.81 152 ASN A CA 1
ATOM 1294 C C . ASN A 1 152 ? -5.824 -8.045 9.267 1.00 91.81 152 ASN A C 1
ATOM 1296 O O . ASN A 1 152 ? -5.065 -8.189 8.307 1.00 91.81 152 ASN A O 1
ATOM 1300 N N . ASN A 1 153 ? -7.053 -8.563 9.299 1.00 89.69 153 ASN A N 1
ATOM 1301 C CA . ASN A 1 153 ? -7.599 -9.433 8.258 1.00 89.69 153 ASN A CA 1
ATOM 1302 C C . ASN A 1 153 ? -8.489 -8.693 7.244 1.00 89.69 153 ASN A C 1
ATOM 1304 O O . ASN A 1 153 ? -9.015 -9.326 6.335 1.00 89.69 153 ASN A O 1
ATOM 1308 N N . SER A 1 154 ? -8.678 -7.385 7.362 1.00 94.06 154 SER A N 1
ATOM 1309 C CA . SER A 1 154 ? -9.556 -6.588 6.493 1.00 94.06 154 SER A CA 1
ATOM 1310 C C . SER A 1 154 ? -8.788 -5.602 5.606 1.00 94.06 154 SER A C 1
ATOM 1312 O O . SER A 1 154 ? -9.284 -5.227 4.544 1.00 94.06 154 SER A O 1
ATOM 1314 N N . LEU A 1 155 ? -7.559 -5.245 5.988 1.00 96.31 155 LEU A N 1
ATOM 1315 C CA . LEU A 1 155 ? -6.754 -4.209 5.359 1.00 96.31 155 LEU A CA 1
ATOM 1316 C C . LEU A 1 155 ? -6.251 -4.650 3.990 1.00 96.31 155 LEU A C 1
ATOM 1318 O O . LEU A 1 155 ? -5.399 -5.530 3.868 1.00 96.31 155 LEU A O 1
ATOM 1322 N N . LYS A 1 156 ? -6.750 -3.967 2.959 1.00 96.00 156 LYS A N 1
ATOM 1323 C CA . LYS A 1 156 ? -6.397 -4.181 1.552 1.00 96.00 156 LYS A CA 1
ATOM 1324 C C . LYS A 1 156 ? -5.427 -3.125 1.038 1.00 96.00 156 LYS A C 1
ATOM 1326 O O . LYS A 1 156 ? -4.655 -3.401 0.122 1.00 96.00 156 LYS A O 1
ATOM 1331 N N . LYS A 1 157 ? -5.454 -1.912 1.597 1.00 96.00 157 LYS A N 1
ATOM 1332 C CA . LYS A 1 157 ? -4.663 -0.771 1.122 1.00 96.00 157 LYS A CA 1
ATOM 1333 C C . LYS A 1 157 ? -3.942 -0.083 2.273 1.00 96.00 157 LYS A C 1
ATOM 1335 O O . LYS A 1 157 ? -4.576 0.411 3.199 1.00 96.00 157 LYS A O 1
ATOM 1340 N N . LEU A 1 158 ? -2.621 0.013 2.171 1.00 94.94 158 LEU A N 1
ATOM 1341 C CA . LEU A 1 158 ? -1.777 0.748 3.109 1.00 94.94 158 LEU A CA 1
ATOM 1342 C C . LEU A 1 158 ? -1.062 1.872 2.365 1.00 94.94 158 LEU A C 1
ATOM 1344 O O . LEU A 1 158 ? -0.362 1.625 1.384 1.00 94.94 158 LEU A O 1
ATOM 1348 N N . LYS A 1 159 ? -1.215 3.102 2.852 1.00 93.44 159 LYS A N 1
ATOM 1349 C CA . LYS A 1 159 ? -0.499 4.277 2.369 1.00 93.44 159 LYS A CA 1
ATOM 1350 C C . LYS A 1 159 ? 0.396 4.836 3.467 1.00 93.44 159 LYS A C 1
ATOM 1352 O O . LYS A 1 159 ? -0.086 5.247 4.513 1.00 93.44 159 LYS A O 1
ATOM 1357 N N . LEU A 1 160 ? 1.693 4.895 3.210 1.00 92.88 160 LEU A N 1
ATOM 1358 C CA . LEU A 1 160 ? 2.689 5.536 4.060 1.00 92.88 160 LEU A CA 1
ATOM 1359 C C . LEU A 1 160 ? 3.145 6.802 3.342 1.00 92.88 160 LEU A C 1
ATOM 1361 O O . LEU A 1 160 ? 3.588 6.723 2.198 1.00 92.88 160 LEU A O 1
ATOM 1365 N N . SER A 1 161 ? 3.015 7.978 3.954 1.00 91.56 161 SER A N 1
ATOM 1366 C CA . SER A 1 161 ? 3.332 9.225 3.245 1.00 91.56 161 SER A CA 1
ATOM 1367 C C . SER A 1 161 ? 3.950 10.322 4.105 1.00 91.56 161 SER A C 1
ATOM 1369 O O . SER A 1 161 ? 3.846 10.320 5.329 1.00 91.56 161 SER A O 1
ATOM 1371 N N . VAL A 1 162 ? 4.589 11.285 3.443 1.00 88.25 162 VAL A N 1
ATOM 1372 C CA . VAL A 1 162 ? 5.059 12.542 4.035 1.00 88.25 162 VAL A CA 1
ATOM 1373 C C . VAL A 1 162 ? 4.406 13.716 3.288 1.00 88.25 162 VAL A C 1
ATOM 1375 O O . VAL A 1 162 ? 4.433 13.710 2.056 1.00 88.25 162 VAL A O 1
ATOM 1378 N N . PRO A 1 163 ? 3.838 14.736 3.970 1.00 77.75 163 PRO A N 1
ATOM 1379 C CA . PRO A 1 163 ? 3.081 15.810 3.315 1.00 77.75 163 PRO A CA 1
ATOM 1380 C C . PRO A 1 163 ? 3.912 16.617 2.311 1.00 77.75 163 PRO A C 1
ATOM 1382 O O . PRO A 1 163 ? 3.452 16.902 1.209 1.00 77.75 163 PRO A O 1
ATOM 1385 N N . ASN A 1 164 ? 5.158 16.942 2.672 1.00 78.12 164 ASN A N 1
ATOM 1386 C CA . ASN A 1 164 ? 6.084 17.697 1.828 1.00 78.12 164 ASN A CA 1
ATOM 1387 C C . ASN A 1 164 ? 7.133 16.764 1.219 1.00 78.12 164 ASN A C 1
ATOM 1389 O O . ASN A 1 164 ? 8.291 16.737 1.639 1.00 78.12 164 ASN A O 1
ATOM 1393 N N . LYS A 1 165 ? 6.729 16.000 0.200 1.00 66.94 165 LYS A N 1
ATOM 1394 C CA . LYS A 1 165 ? 7.574 14.971 -0.426 1.00 66.94 165 LYS A CA 1
ATOM 1395 C C . LYS A 1 165 ? 8.907 15.452 -1.012 1.00 66.94 165 LYS A C 1
ATOM 1397 O O . LYS A 1 165 ? 9.797 14.633 -1.199 1.00 66.94 165 LYS A O 1
ATOM 1402 N N . PHE A 1 166 ? 9.063 16.749 -1.285 1.00 64.44 166 PHE A N 1
ATOM 1403 C CA . PHE A 1 166 ? 10.289 17.324 -1.862 1.00 64.44 166 PHE A CA 1
ATOM 1404 C C . PHE A 1 166 ? 11.232 17.973 -0.837 1.00 64.44 166 PHE A C 1
ATOM 1406 O O . PHE A 1 166 ? 12.377 18.261 -1.170 1.00 64.44 166 PHE A O 1
ATOM 1413 N N . GLU A 1 167 ? 10.778 18.177 0.401 1.00 65.06 167 GLU A N 1
ATOM 1414 C CA . GLU A 1 167 ? 11.568 18.803 1.479 1.00 65.06 167 GLU A CA 1
ATOM 1415 C C . GLU A 1 167 ? 11.801 17.853 2.662 1.00 65.06 167 GLU A C 1
ATOM 1417 O O . GLU A 1 167 ? 12.596 18.127 3.562 1.00 65.06 167 GLU A O 1
ATOM 1422 N N . SER A 1 168 ? 11.115 16.711 2.655 1.00 71.06 168 SER A N 1
ATOM 1423 C CA . SER A 1 168 ? 11.259 15.654 3.642 1.00 71.06 168 SER A CA 1
ATOM 1424 C C . SER A 1 168 ? 12.677 15.082 3.659 1.00 71.06 168 SER A C 1
ATOM 1426 O O . SER A 1 168 ? 13.180 14.568 2.660 1.00 71.06 168 SER A O 1
ATOM 1428 N N . ASN A 1 169 ? 13.299 15.091 4.839 1.00 77.75 169 ASN A N 1
ATOM 1429 C CA . ASN A 1 169 ? 14.503 14.309 5.130 1.00 77.75 169 ASN A CA 1
ATOM 1430 C C . ASN A 1 169 ? 14.181 12.994 5.857 1.00 77.75 169 ASN A C 1
ATOM 1432 O O . ASN A 1 169 ? 15.081 12.371 6.416 1.00 77.75 169 ASN A O 1
ATOM 1436 N N . LEU A 1 170 ? 12.909 12.582 5.881 1.00 86.12 170 LEU A N 1
ATOM 1437 C CA . LEU A 1 170 ? 12.480 11.397 6.614 1.00 86.12 170 LEU A CA 1
ATOM 1438 C C . LEU A 1 170 ? 12.836 10.123 5.848 1.00 86.12 170 LEU A C 1
ATOM 1440 O O . LEU A 1 170 ? 12.562 9.998 4.652 1.00 86.12 170 LEU A O 1
ATOM 1444 N N . SER A 1 171 ? 13.399 9.168 6.577 1.00 87.06 171 SER A N 1
ATOM 1445 C CA . SER A 1 171 ? 13.609 7.795 6.126 1.00 87.06 171 SER A CA 1
ATOM 1446 C C . SER A 1 171 ? 12.465 6.923 6.635 1.00 87.06 171 SER A C 1
ATOM 1448 O O . SER A 1 171 ? 12.026 7.090 7.773 1.00 87.06 171 SER A O 1
ATOM 1450 N N . LEU A 1 172 ? 11.998 5.990 5.812 1.00 88.88 172 LEU A N 1
ATOM 1451 C CA . LEU A 1 172 ? 11.044 4.962 6.215 1.00 88.88 172 LEU A CA 1
ATOM 1452 C C . LEU A 1 172 ? 11.781 3.653 6.493 1.00 88.88 172 LEU A C 1
ATOM 1454 O O . LEU A 1 172 ? 12.607 3.218 5.697 1.00 88.88 172 LEU A O 1
ATOM 1458 N N . GLU A 1 173 ? 11.419 2.988 7.580 1.00 89.38 173 GLU A N 1
ATOM 1459 C CA . GLU A 1 173 ? 11.754 1.589 7.829 1.00 89.38 173 GLU A CA 1
ATOM 1460 C C . GLU A 1 173 ? 10.443 0.819 7.929 1.00 89.38 173 GLU A C 1
ATOM 1462 O O . GLU A 1 173 ? 9.667 1.008 8.865 1.00 89.38 173 GLU A O 1
ATOM 1467 N N . ILE A 1 174 ? 10.159 -0.008 6.924 1.00 89.75 174 ILE A N 1
ATOM 1468 C CA . ILE A 1 174 ? 8.994 -0.887 6.972 1.00 89.75 174 ILE A CA 1
ATOM 1469 C C . ILE A 1 174 ? 9.331 -1.999 7.968 1.00 89.75 174 ILE A C 1
ATOM 1471 O O . ILE A 1 174 ? 10.307 -2.724 7.789 1.00 89.75 174 ILE A O 1
ATOM 1475 N N . HIS A 1 175 ? 8.552 -2.107 9.041 1.00 91.00 175 HIS A N 1
ATOM 1476 C CA . HIS A 1 175 ? 8.800 -3.099 10.082 1.00 91.00 175 HIS A CA 1
ATOM 1477 C C . HIS A 1 175 ? 8.578 -4.519 9.549 1.00 91.00 175 HIS A C 1
ATOM 1479 O O . HIS A 1 175 ? 7.672 -4.753 8.750 1.00 91.00 175 HIS A O 1
ATOM 1485 N N . GLU A 1 176 ? 9.320 -5.490 10.082 1.00 90.94 176 GLU A N 1
ATOM 1486 C CA . GLU A 1 176 ? 9.141 -6.923 9.799 1.00 90.94 176 GLU A CA 1
ATOM 1487 C C . GLU A 1 176 ? 7.720 -7.434 10.082 1.00 90.94 176 GLU A C 1
ATOM 1489 O O . GLU A 1 176 ? 7.322 -8.455 9.563 1.00 90.94 176 GLU A O 1
ATOM 1494 N N . SER A 1 177 ? 6.888 -6.717 10.834 1.00 92.75 177 SER A N 1
ATOM 1495 C CA . SER A 1 177 ? 5.503 -7.134 11.093 1.00 92.75 177 SER A CA 1
ATOM 1496 C C . SER A 1 177 ? 4.575 -6.896 9.898 1.00 92.75 177 SER A C 1
ATOM 1498 O O . SER A 1 177 ? 3.382 -7.179 9.978 1.00 92.75 177 SER A O 1
ATOM 1500 N N . VAL A 1 178 ? 5.088 -6.361 8.782 1.00 91.56 178 VAL A N 1
ATOM 1501 C CA . VAL A 1 178 ? 4.308 -6.133 7.558 1.00 91.56 178 VAL A CA 1
ATOM 1502 C C . VAL A 1 178 ? 3.673 -7.424 7.045 1.00 91.56 178 VAL A C 1
ATOM 1504 O O . VAL A 1 178 ? 2.588 -7.395 6.471 1.00 91.56 178 VAL A O 1
ATOM 1507 N N . ASP A 1 179 ? 4.297 -8.570 7.314 1.00 90.75 179 ASP A N 1
ATOM 1508 C CA . ASP A 1 179 ? 3.779 -9.880 6.950 1.00 90.75 179 ASP A CA 1
ATOM 1509 C C . ASP A 1 179 ? 2.483 -10.255 7.688 1.00 90.75 179 ASP A C 1
ATOM 1511 O O . ASP A 1 179 ? 1.787 -11.160 7.231 1.00 90.75 179 ASP A O 1
ATOM 1515 N N . LEU A 1 180 ? 2.110 -9.563 8.768 1.00 93.00 180 LEU A N 1
ATOM 1516 C CA . LEU A 1 180 ? 0.820 -9.727 9.446 1.00 93.00 180 LEU A CA 1
ATOM 1517 C C . LEU A 1 180 ? -0.357 -9.181 8.623 1.00 93.00 180 LEU A C 1
ATOM 1519 O O . LEU A 1 180 ? -1.503 -9.559 8.866 1.00 93.00 180 LEU A O 1
ATOM 1523 N N . LEU A 1 181 ? -0.093 -8.351 7.611 1.00 93.69 181 LEU A N 1
ATOM 1524 C CA . LEU A 1 181 ? -1.098 -7.775 6.717 1.00 93.69 181 LEU A CA 1
ATOM 1525 C C . LEU A 1 181 ? -1.393 -8.723 5.542 1.00 93.69 181 LEU A C 1
ATOM 1527 O O . LEU A 1 181 ? -1.217 -8.381 4.373 1.00 93.69 181 LEU A O 1
ATOM 1531 N N . LYS A 1 182 ? -1.839 -9.950 5.842 1.00 90.69 182 LYS A N 1
ATOM 1532 C CA . LYS A 1 182 ? -2.009 -11.039 4.853 1.00 90.69 182 LYS A CA 1
ATOM 1533 C C . LYS A 1 182 ? -2.981 -10.716 3.711 1.00 90.69 182 LYS A C 1
ATOM 1535 O O . LYS A 1 182 ? -2.918 -11.358 2.663 1.00 90.69 182 LYS A O 1
ATOM 1540 N N . ASN A 1 183 ? -3.871 -9.744 3.911 1.00 94.00 183 ASN A N 1
ATOM 1541 C CA . ASN A 1 183 ? -4.849 -9.300 2.919 1.00 94.00 183 ASN A CA 1
ATOM 1542 C C . ASN A 1 183 ? -4.456 -8.028 2.164 1.00 94.00 183 ASN A C 1
ATOM 1544 O O . ASN A 1 183 ? -5.249 -7.545 1.361 1.00 94.00 183 ASN A O 1
ATOM 1548 N N . LEU A 1 184 ? -3.231 -7.531 2.358 1.00 93.88 184 LEU A N 1
ATOM 1549 C CA . LEU A 1 184 ? -2.761 -6.332 1.685 1.00 93.88 184 LEU A CA 1
ATOM 1550 C C . LEU A 1 184 ? -2.621 -6.567 0.174 1.00 93.88 184 LEU A C 1
ATOM 1552 O O . LEU A 1 184 ? -1.828 -7.391 -0.278 1.00 93.88 184 LEU A O 1
ATOM 1556 N N . GLU A 1 185 ? -3.378 -5.800 -0.602 1.00 92.00 185 GLU A N 1
ATOM 1557 C CA . GLU A 1 185 ? -3.387 -5.822 -2.066 1.00 92.00 185 GLU A CA 1
ATOM 1558 C C . GLU A 1 185 ? -2.566 -4.662 -2.641 1.00 92.00 185 GLU A C 1
ATOM 1560 O O . GLU A 1 185 ? -1.877 -4.816 -3.651 1.00 92.00 185 GLU A O 1
ATOM 1565 N N . THR A 1 186 ? -2.626 -3.495 -1.989 1.00 90.75 186 THR A N 1
ATOM 1566 C CA . THR A 1 186 ? -1.925 -2.275 -2.401 1.00 90.75 186 THR A CA 1
ATOM 1567 C C . THR A 1 186 ? -1.062 -1.711 -1.278 1.00 90.75 186 THR A C 1
ATOM 1569 O O . THR A 1 186 ? -1.575 -1.351 -0.218 1.00 90.75 186 THR A O 1
ATOM 1572 N N . LEU A 1 187 ? 0.230 -1.530 -1.556 1.00 92.00 187 LEU A N 1
ATOM 1573 C CA . LEU A 1 187 ? 1.146 -0.746 -0.727 1.00 92.00 187 LEU A CA 1
ATOM 1574 C C . LEU A 1 187 ? 1.556 0.522 -1.481 1.00 92.00 187 LEU A C 1
ATOM 1576 O O . LEU A 1 187 ? 2.076 0.448 -2.592 1.00 92.00 187 LEU A O 1
ATOM 1580 N N . TYR A 1 188 ? 1.315 1.685 -0.885 1.00 91.44 188 TYR A N 1
ATOM 1581 C CA . TYR A 1 188 ? 1.675 2.989 -1.432 1.00 91.44 188 TYR A CA 1
ATOM 1582 C C . TYR A 1 188 ? 2.640 3.695 -0.482 1.00 91.44 188 TYR A C 1
ATOM 1584 O O . TYR A 1 188 ? 2.329 3.868 0.693 1.00 91.44 188 TYR A O 1
ATOM 1592 N N . ILE A 1 189 ? 3.792 4.132 -0.978 1.00 90.12 189 ILE A N 1
ATOM 1593 C CA . ILE A 1 189 ? 4.812 4.837 -0.201 1.00 90.12 189 ILE A CA 1
ATOM 1594 C C . ILE A 1 189 ? 5.132 6.151 -0.905 1.00 90.12 189 ILE A C 1
ATOM 1596 O O . ILE A 1 189 ? 5.489 6.135 -2.078 1.00 90.12 189 ILE A O 1
ATOM 1600 N N . GLU A 1 190 ? 5.026 7.283 -0.208 1.00 89.25 190 GLU A N 1
ATOM 1601 C CA . GLU A 1 190 ? 5.248 8.604 -0.806 1.00 89.25 190 GLU A CA 1
ATOM 1602 C C . GLU A 1 190 ? 6.081 9.555 0.057 1.00 89.25 190 GLU A C 1
ATOM 1604 O O . GLU A 1 190 ? 5.854 9.717 1.251 1.00 89.25 190 GLU A O 1
ATOM 1609 N N . GLY A 1 191 ? 7.030 10.244 -0.576 1.00 87.44 191 GLY A N 1
ATOM 1610 C CA . GLY A 1 191 ? 7.735 11.390 -0.002 1.00 87.44 191 GLY A CA 1
ATOM 1611 C C . GLY A 1 191 ? 8.801 11.091 1.044 1.00 87.44 191 GLY A C 1
ATOM 1612 O O . GLY A 1 191 ? 9.338 12.021 1.646 1.00 87.44 191 GLY A O 1
ATOM 1613 N N . TYR A 1 192 ? 9.156 9.824 1.240 1.00 87.44 192 TYR A N 1
ATOM 1614 C CA . TYR A 1 192 ? 10.321 9.452 2.039 1.00 87.44 192 TYR A CA 1
ATOM 1615 C C . TYR A 1 192 ? 11.602 9.559 1.216 1.00 87.44 192 TYR A C 1
ATOM 1617 O O . TYR A 1 192 ? 11.645 9.154 0.057 1.00 87.44 192 TYR A O 1
ATOM 1625 N N . LYS A 1 193 ? 12.665 10.081 1.827 1.00 84.88 193 LYS A N 1
ATOM 1626 C CA . LYS A 1 193 ? 13.976 10.252 1.190 1.00 84.88 193 LYS A CA 1
ATOM 1627 C C . LYS A 1 193 ? 14.668 8.916 0.933 1.00 84.88 193 LYS A C 1
ATOM 1629 O O . LYS A 1 193 ? 15.312 8.739 -0.095 1.00 84.88 193 LYS A O 1
ATOM 1634 N N . SER A 1 194 ? 14.537 7.984 1.867 1.00 84.56 194 SER A N 1
ATOM 1635 C CA . SER A 1 194 ? 15.030 6.615 1.741 1.00 84.56 194 SER A CA 1
ATOM 1636 C C . SER A 1 194 ? 14.043 5.647 2.381 1.00 84.56 194 SER A C 1
ATOM 1638 O O . SER A 1 194 ? 13.257 6.029 3.251 1.00 84.56 194 SER A O 1
ATOM 1640 N N . ILE A 1 195 ? 14.059 4.398 1.920 1.00 87.00 195 ILE A N 1
ATOM 1641 C CA . ILE A 1 195 ? 13.185 3.338 2.419 1.00 87.00 195 ILE A CA 1
ATOM 1642 C C . ILE A 1 195 ? 14.040 2.100 2.677 1.00 87.00 195 ILE A C 1
ATOM 1644 O O . ILE A 1 195 ? 14.776 1.658 1.794 1.00 87.00 195 ILE A O 1
ATOM 1648 N N . LYS A 1 196 ? 13.926 1.544 3.882 1.00 87.44 196 LYS A N 1
ATOM 1649 C CA . LYS A 1 196 ? 14.449 0.232 4.250 1.00 87.44 196 LYS A CA 1
ATOM 1650 C C . LYS A 1 196 ? 13.299 -0.772 4.238 1.00 87.44 196 LYS A C 1
ATOM 1652 O O . LYS A 1 196 ? 12.267 -0.547 4.872 1.00 87.44 196 LYS A O 1
ATOM 1657 N N . TYR A 1 197 ? 13.491 -1.855 3.494 1.00 86.06 197 TYR A N 1
ATOM 1658 C CA . TYR A 1 197 ? 12.506 -2.914 3.290 1.00 86.06 197 TYR A CA 1
ATOM 1659 C C . TYR A 1 197 ? 12.917 -4.148 4.102 1.00 86.06 197 TYR A C 1
ATOM 1661 O O . TYR A 1 197 ? 14.108 -4.465 4.111 1.00 86.06 197 TYR A O 1
ATOM 1669 N N . PRO A 1 198 ? 11.981 -4.840 4.766 1.00 88.19 198 PRO A N 1
ATOM 1670 C CA . PRO A 1 198 ? 12.264 -6.089 5.450 1.00 88.19 198 PRO A CA 1
ATOM 1671 C C . PRO A 1 198 ? 12.256 -7.251 4.447 1.00 88.19 198 PRO A C 1
ATOM 1673 O O . PRO A 1 198 ? 11.549 -7.207 3.436 1.00 88.19 198 PRO A O 1
ATOM 1676 N N . ASP A 1 199 ? 13.007 -8.312 4.740 1.00 84.44 199 ASP A N 1
ATOM 1677 C CA . ASP A 1 199 ? 13.127 -9.483 3.855 1.00 84.44 199 ASP A CA 1
ATOM 1678 C C . ASP A 1 199 ? 11.783 -10.203 3.658 1.00 84.44 199 ASP A C 1
ATOM 1680 O O . ASP A 1 199 ? 11.474 -10.722 2.582 1.00 84.44 199 ASP A O 1
ATOM 1684 N N . ASN A 1 200 ? 10.929 -10.176 4.683 1.00 87.94 200 ASN A N 1
ATOM 1685 C CA . ASN A 1 200 ? 9.621 -10.819 4.666 1.00 87.94 200 ASN A CA 1
ATOM 1686 C C . ASN A 1 200 ? 8.515 -9.994 3.987 1.00 87.94 200 ASN A C 1
ATOM 1688 O O . ASN A 1 200 ? 7.361 -10.423 3.973 1.00 87.94 200 ASN A O 1
ATOM 1692 N N . LEU A 1 201 ? 8.844 -8.862 3.351 1.00 86.06 201 LEU A N 1
ATOM 1693 C CA . LEU A 1 201 ? 7.910 -8.172 2.454 1.00 86.06 201 LEU A CA 1
ATOM 1694 C C . LEU A 1 201 ? 7.409 -9.121 1.350 1.00 86.06 201 LEU A C 1
ATOM 1696 O O . LEU A 1 201 ? 6.250 -9.059 0.943 1.00 86.06 201 LEU A O 1
ATOM 1700 N N . THR A 1 202 ? 8.268 -10.056 0.930 1.00 81.12 202 THR A N 1
ATOM 1701 C CA . THR A 1 202 ? 7.978 -11.129 -0.033 1.00 81.12 202 THR A CA 1
ATOM 1702 C C . THR A 1 202 ? 6.856 -12.079 0.403 1.00 81.12 202 THR A C 1
ATOM 1704 O O . THR A 1 202 ? 6.303 -12.797 -0.429 1.00 81.12 202 THR A O 1
ATOM 1707 N N . PHE A 1 203 ? 6.462 -12.070 1.683 1.00 86.56 203 PHE A N 1
ATOM 1708 C CA . PHE A 1 203 ? 5.409 -12.938 2.224 1.00 86.56 203 PHE A CA 1
ATOM 1709 C C . PHE A 1 203 ? 3.993 -12.373 2.033 1.00 86.56 203 PHE A C 1
ATOM 1711 O O . PHE A 1 203 ? 3.012 -13.044 2.370 1.00 86.56 203 PHE A O 1
ATOM 1718 N N . LEU A 1 204 ? 3.864 -11.162 1.484 1.00 86.44 204 LEU A N 1
ATOM 1719 C CA . LEU A 1 204 ? 2.585 -10.551 1.126 1.00 86.44 204 LEU A CA 1
ATOM 1720 C C . LEU A 1 204 ? 1.995 -11.213 -0.126 1.00 86.44 204 LEU A C 1
ATOM 1722 O O . LEU A 1 204 ? 2.112 -10.712 -1.240 1.00 86.44 204 LEU A O 1
ATOM 1726 N N . SER A 1 205 ? 1.339 -12.357 0.051 1.00 82.81 205 SER A N 1
ATOM 1727 C CA . SER A 1 205 ? 0.869 -13.200 -1.059 1.00 82.81 205 SER A CA 1
ATOM 1728 C C . SER A 1 205 ? -0.241 -12.590 -1.922 1.00 82.81 205 SER A C 1
ATOM 1730 O O . SER A 1 205 ? -0.451 -13.052 -3.042 1.00 82.81 205 SER A O 1
ATOM 1732 N N . LYS A 1 206 ? -0.959 -11.577 -1.420 1.00 88.00 206 LYS A N 1
ATOM 1733 C CA . LYS A 1 206 ? -2.053 -10.897 -2.134 1.00 88.00 206 LYS A CA 1
ATOM 1734 C C . LYS A 1 206 ? -1.657 -9.562 -2.759 1.00 88.00 206 LYS A C 1
ATOM 1736 O O . LYS A 1 206 ? -2.483 -8.961 -3.449 1.00 88.00 206 LYS A O 1
ATOM 1741 N N . ILE A 1 207 ? -0.418 -9.107 -2.560 1.00 85.50 207 ILE A N 1
ATOM 1742 C CA . ILE A 1 207 ? 0.017 -7.824 -3.102 1.00 85.50 207 ILE A CA 1
ATOM 1743 C C . ILE A 1 207 ? -0.010 -7.880 -4.634 1.00 85.50 207 ILE A C 1
ATOM 1745 O O . ILE A 1 207 ? 0.599 -8.742 -5.266 1.00 85.50 207 ILE A O 1
ATOM 1749 N N . ASN A 1 208 ? -0.752 -6.961 -5.243 1.00 81.12 208 ASN A N 1
ATOM 1750 C CA . ASN A 1 208 ? -0.875 -6.835 -6.698 1.00 81.12 208 ASN A CA 1
ATOM 1751 C C . ASN A 1 208 ? -0.468 -5.438 -7.196 1.00 81.12 208 ASN A C 1
ATOM 1753 O O . ASN A 1 208 ? -0.280 -5.229 -8.401 1.00 81.12 208 ASN A O 1
ATOM 1757 N N . LYS A 1 209 ? -0.274 -4.497 -6.265 1.00 81.19 209 LYS A N 1
ATOM 1758 C CA . LYS A 1 209 ? 0.130 -3.127 -6.552 1.00 81.19 209 LYS A CA 1
ATOM 1759 C C . LYS A 1 209 ? 1.098 -2.606 -5.492 1.00 81.19 209 LYS A C 1
ATOM 1761 O O . LYS A 1 209 ? 0.763 -2.521 -4.313 1.00 81.19 209 LYS A O 1
ATOM 1766 N N . LEU A 1 210 ? 2.281 -2.194 -5.929 1.00 85.31 210 LEU A N 1
ATOM 1767 C CA . LEU A 1 210 ? 3.267 -1.499 -5.110 1.00 85.31 210 LEU A CA 1
ATOM 1768 C C . LEU A 1 210 ? 3.574 -0.161 -5.773 1.00 85.31 210 LEU A C 1
ATOM 1770 O O . LEU A 1 210 ? 4.094 -0.141 -6.881 1.00 85.31 210 LEU A O 1
ATOM 1774 N N . ILE A 1 211 ? 3.243 0.949 -5.122 1.00 83.88 211 ILE A N 1
ATOM 1775 C CA . ILE A 1 211 ? 3.562 2.292 -5.613 1.00 83.88 211 ILE A CA 1
ATOM 1776 C C . ILE A 1 211 ? 4.569 2.929 -4.672 1.00 83.88 211 ILE A C 1
ATOM 1778 O O . ILE A 1 211 ? 4.333 3.009 -3.471 1.00 83.88 211 ILE A O 1
ATOM 1782 N N . ILE A 1 212 ? 5.671 3.411 -5.227 1.00 85.81 212 ILE A N 1
ATOM 1783 C CA . ILE A 1 212 ? 6.725 4.089 -4.495 1.00 85.81 212 ILE A CA 1
ATOM 1784 C C . ILE A 1 212 ? 7.018 5.409 -5.205 1.00 85.81 212 ILE A C 1
ATOM 1786 O O . ILE A 1 212 ? 7.616 5.418 -6.274 1.00 85.81 212 ILE A O 1
ATOM 1790 N N . ASP A 1 213 ? 6.594 6.524 -4.618 1.00 83.69 213 ASP A N 1
ATOM 1791 C CA . ASP A 1 213 ? 6.819 7.880 -5.121 1.00 83.69 213 ASP A CA 1
ATOM 1792 C C . ASP A 1 213 ? 7.777 8.634 -4.195 1.00 83.69 213 ASP A C 1
ATOM 1794 O O . ASP A 1 213 ? 7.387 9.133 -3.141 1.00 83.69 213 ASP A O 1
ATOM 1798 N N . THR A 1 214 ? 9.058 8.700 -4.549 1.00 79.38 214 THR A N 1
ATOM 1799 C CA . THR A 1 214 ? 10.082 9.270 -3.662 1.00 79.38 214 THR A CA 1
ATOM 1800 C C . THR A 1 214 ? 10.999 10.252 -4.378 1.00 79.38 214 THR A C 1
ATOM 1802 O O . THR A 1 214 ? 11.308 10.088 -5.562 1.00 79.38 214 THR A O 1
ATOM 1805 N N . PRO A 1 215 ? 11.523 11.255 -3.657 1.00 76.38 215 PRO A N 1
ATOM 1806 C CA . PRO A 1 215 ? 12.443 12.213 -4.242 1.00 76.38 215 PRO A CA 1
ATOM 1807 C C . PRO A 1 215 ? 13.822 11.623 -4.591 1.00 76.38 215 PRO A C 1
ATOM 1809 O O . PRO A 1 215 ? 14.506 12.185 -5.440 1.00 76.38 215 PRO A O 1
ATOM 1812 N N . MET A 1 216 ? 14.271 10.540 -3.934 1.00 75.06 216 MET A N 1
ATOM 1813 C CA . MET A 1 216 ? 15.687 10.120 -3.954 1.00 75.06 216 MET A CA 1
ATOM 1814 C C . MET A 1 216 ? 15.937 8.604 -4.057 1.00 75.06 216 MET A C 1
ATOM 1816 O O . MET A 1 216 ? 17.015 8.136 -3.689 1.00 75.06 216 MET A O 1
ATOM 1820 N N . ILE A 1 217 ? 14.995 7.803 -4.566 1.00 76.88 217 ILE A N 1
ATOM 1821 C CA . ILE A 1 217 ? 15.322 6.404 -4.880 1.00 76.88 217 ILE A CA 1
ATOM 1822 C C . ILE A 1 217 ? 16.344 6.360 -6.017 1.00 76.88 217 ILE A C 1
ATOM 1824 O O . ILE A 1 217 ? 16.068 6.823 -7.122 1.00 76.88 217 ILE A O 1
ATOM 1828 N N . ASN A 1 218 ? 17.509 5.778 -5.730 1.00 75.44 218 ASN A N 1
ATOM 1829 C CA . ASN A 1 218 ? 18.629 5.660 -6.666 1.00 75.44 218 ASN A CA 1
ATOM 1830 C C . ASN A 1 218 ? 18.789 4.242 -7.233 1.00 75.44 218 ASN A C 1
ATOM 1832 O O . ASN A 1 218 ? 19.578 4.063 -8.147 1.00 75.44 218 ASN A O 1
ATOM 1836 N N . ALA A 1 219 ? 18.095 3.237 -6.699 1.00 74.00 219 ALA A N 1
ATOM 1837 C CA . ALA A 1 219 ? 18.136 1.854 -7.178 1.00 74.00 219 ALA A CA 1
ATOM 1838 C C . ALA A 1 219 ? 16.871 1.108 -6.733 1.00 74.00 219 ALA A C 1
ATOM 1840 O O . ALA A 1 219 ? 16.269 1.479 -5.721 1.00 74.00 219 ALA A O 1
ATOM 1841 N N . ILE A 1 220 ? 16.482 0.050 -7.450 1.00 73.56 220 ILE A N 1
ATOM 1842 C CA . ILE A 1 220 ? 15.406 -0.843 -6.998 1.00 73.56 220 ILE A CA 1
ATOM 1843 C C . ILE A 1 220 ? 15.993 -1.858 -6.005 1.00 73.56 220 ILE A C 1
ATOM 1845 O O . ILE A 1 220 ? 16.916 -2.588 -6.368 1.00 73.56 220 ILE A O 1
ATOM 1849 N N . PRO A 1 221 ? 15.480 -1.940 -4.764 1.00 70.38 221 PRO A N 1
ATOM 1850 C CA . PRO A 1 221 ? 15.860 -2.992 -3.831 1.00 70.38 221 PRO A CA 1
ATOM 1851 C C . PRO A 1 221 ? 15.520 -4.375 -4.387 1.00 70.38 221 PRO A C 1
ATOM 1853 O O . PRO A 1 221 ? 14.421 -4.596 -4.893 1.00 70.38 221 PRO A O 1
ATOM 1856 N N . PHE A 1 222 ? 16.439 -5.324 -4.220 1.00 69.06 222 PHE A N 1
ATOM 1857 C CA . PHE A 1 222 ? 16.285 -6.689 -4.726 1.00 69.06 222 PHE A CA 1
ATOM 1858 C C . PHE A 1 222 ? 15.026 -7.394 -4.198 1.00 69.06 222 PHE A C 1
ATOM 1860 O O . PHE A 1 222 ? 14.310 -8.024 -4.971 1.00 69.06 222 PHE A O 1
ATOM 1867 N N . SER A 1 223 ? 14.690 -7.204 -2.919 1.00 69.88 223 SER A N 1
ATOM 1868 C CA . SER A 1 223 ? 13.485 -7.777 -2.305 1.00 69.88 223 SER A CA 1
ATOM 1869 C C . SER A 1 223 ? 12.181 -7.321 -2.970 1.00 69.88 223 SER A C 1
ATOM 1871 O O . SER A 1 223 ? 11.195 -8.050 -2.924 1.00 69.88 223 SER A O 1
ATOM 1873 N N . LEU A 1 224 ? 12.158 -6.156 -3.638 1.00 73.81 224 LEU A N 1
ATOM 1874 C CA . LEU A 1 224 ? 10.991 -5.725 -4.417 1.00 73.81 224 LEU A CA 1
ATOM 1875 C C . LEU A 1 224 ? 10.833 -6.500 -5.720 1.00 73.81 224 LEU A C 1
ATOM 1877 O O . LEU A 1 224 ? 9.714 -6.652 -6.203 1.00 73.81 224 LEU A O 1
ATOM 1881 N N . LEU A 1 225 ? 11.943 -6.966 -6.292 1.00 68.88 225 LEU A N 1
ATOM 1882 C CA . LEU A 1 225 ? 11.919 -7.774 -7.500 1.00 68.88 225 LEU A CA 1
ATOM 1883 C C . LEU A 1 225 ? 11.420 -9.189 -7.186 1.00 68.88 225 LEU A C 1
ATOM 1885 O O . LEU A 1 225 ? 10.699 -9.759 -7.987 1.00 68.88 225 LEU A O 1
ATOM 1889 N N . GLU A 1 226 ? 11.725 -9.732 -6.006 1.00 67.56 226 GLU A N 1
ATOM 1890 C CA . GLU A 1 226 ? 11.259 -11.062 -5.578 1.00 67.56 226 GLU A CA 1
ATOM 1891 C C . GLU A 1 226 ? 9.758 -11.143 -5.271 1.00 67.56 226 GLU A C 1
ATOM 1893 O O . GLU A 1 226 ? 9.199 -12.240 -5.160 1.00 67.56 226 GLU A O 1
ATOM 1898 N N . LEU A 1 227 ? 9.085 -10.000 -5.128 1.00 67.44 227 LEU A N 1
ATOM 1899 C CA . LEU A 1 227 ? 7.647 -9.980 -4.928 1.00 67.44 227 LEU A CA 1
ATOM 1900 C C . LEU A 1 227 ? 6.960 -10.568 -6.171 1.00 67.44 227 LEU A C 1
ATOM 1902 O O . LEU A 1 227 ? 7.106 -10.058 -7.281 1.00 67.44 227 LEU A O 1
ATOM 1906 N N . LYS A 1 228 ? 6.149 -11.617 -5.982 1.00 61.78 228 LYS A N 1
ATOM 1907 C CA . LYS A 1 228 ? 5.294 -12.208 -7.030 1.00 61.78 228 LYS A CA 1
ATOM 1908 C C . LYS A 1 228 ? 4.098 -11.297 -7.348 1.00 61.78 228 LYS A C 1
ATOM 1910 O O . LYS A 1 228 ? 2.946 -11.717 -7.272 1.00 61.78 228 LYS A O 1
ATOM 1915 N N . ILE A 1 229 ? 4.363 -10.026 -7.644 1.00 60.69 229 ILE A N 1
ATOM 1916 C CA . ILE A 1 229 ? 3.343 -9.021 -7.940 1.00 60.69 229 ILE A CA 1
ATOM 1917 C C . ILE A 1 229 ? 2.995 -9.138 -9.414 1.00 60.69 229 ILE A C 1
ATOM 1919 O O . ILE A 1 229 ? 3.772 -8.765 -10.290 1.00 60.69 229 ILE A O 1
ATOM 1923 N N . TYR A 1 230 ? 1.801 -9.637 -9.695 1.00 50.06 230 TYR A N 1
ATOM 1924 C CA . TYR A 1 230 ? 1.375 -9.949 -11.055 1.00 50.06 230 TYR A CA 1
ATOM 1925 C C . TYR A 1 230 ? 1.066 -8.729 -11.931 1.00 50.06 230 TYR A C 1
ATOM 1927 O O . TYR A 1 230 ? 0.608 -8.925 -13.056 1.00 50.06 230 TYR A O 1
ATOM 1935 N N . SER A 1 231 ? 1.200 -7.482 -11.452 1.00 54.97 231 SER A N 1
ATOM 1936 C CA . SER A 1 231 ? 0.623 -6.364 -12.216 1.00 54.97 231 SER A CA 1
ATOM 1937 C C . SER A 1 231 ? 1.300 -4.996 -12.140 1.00 54.97 231 SER A C 1
ATOM 1939 O O . SER A 1 231 ? 1.364 -4.361 -13.182 1.00 54.97 231 SER A O 1
ATOM 1941 N N . ASN A 1 232 ? 1.768 -4.472 -10.996 1.00 64.25 232 ASN A N 1
ATOM 1942 C CA . ASN A 1 232 ? 2.159 -3.049 -10.952 1.00 64.25 232 ASN A CA 1
ATOM 1943 C C . ASN A 1 232 ? 3.178 -2.701 -9.848 1.00 64.25 232 ASN A C 1
ATOM 1945 O O . ASN A 1 232 ? 2.776 -2.228 -8.782 1.00 64.25 232 ASN A O 1
ATOM 1949 N N . VAL A 1 233 ? 4.484 -2.869 -10.093 1.00 71.94 233 VAL A N 1
ATOM 1950 C CA . VAL A 1 233 ? 5.510 -2.128 -9.330 1.00 71.94 233 VAL A CA 1
ATOM 1951 C C . VAL A 1 233 ? 5.691 -0.772 -9.996 1.00 71.94 233 VAL A C 1
ATOM 1953 O O . VAL A 1 233 ? 6.289 -0.690 -11.061 1.00 71.94 233 VAL A O 1
ATOM 1956 N N . ILE A 1 234 ? 5.148 0.278 -9.391 1.00 72.69 234 ILE A N 1
ATOM 1957 C CA . ILE A 1 234 ? 5.249 1.656 -9.859 1.00 72.69 234 ILE A CA 1
ATOM 1958 C C . ILE A 1 234 ? 6.305 2.369 -9.033 1.00 72.69 234 ILE A C 1
ATOM 1960 O O . ILE A 1 234 ? 6.083 2.620 -7.852 1.00 72.69 234 ILE A O 1
ATOM 1964 N N . ILE A 1 235 ? 7.426 2.739 -9.641 1.00 75.75 235 ILE A N 1
ATOM 1965 C CA . ILE A 1 235 ? 8.434 3.564 -8.970 1.00 75.75 235 ILE A CA 1
ATOM 1966 C C . ILE A 1 235 ? 8.466 4.914 -9.664 1.00 75.75 235 ILE A C 1
ATOM 1968 O O . ILE A 1 235 ? 8.823 4.998 -10.837 1.00 75.75 235 ILE A O 1
ATOM 1972 N N . ASN A 1 236 ? 8.084 5.962 -8.939 1.00 75.12 236 ASN A N 1
ATOM 1973 C CA . ASN A 1 236 ? 8.342 7.341 -9.302 1.00 75.12 236 ASN A CA 1
ATOM 1974 C C . ASN A 1 236 ? 9.567 7.850 -8.540 1.00 75.12 236 ASN A C 1
ATOM 1976 O O . ASN A 1 236 ? 9.523 8.003 -7.318 1.00 75.12 236 ASN A O 1
ATOM 1980 N N . SER A 1 237 ? 10.666 8.087 -9.257 1.00 74.44 237 SER A N 1
ATOM 1981 C CA . SER A 1 237 ? 11.874 8.681 -8.684 1.00 74.44 237 SER A CA 1
ATOM 1982 C C . SER A 1 237 ? 12.150 10.057 -9.276 1.00 74.44 237 SER A C 1
ATOM 1984 O O . SER A 1 237 ? 11.956 10.303 -10.471 1.00 74.44 237 SER A O 1
ATOM 1986 N N . HIS A 1 238 ? 12.629 10.949 -8.409 1.00 70.81 238 HIS A N 1
ATOM 1987 C CA . HIS A 1 238 ? 13.134 12.271 -8.766 1.00 70.81 238 HIS A CA 1
ATOM 1988 C C . HIS A 1 238 ? 14.653 12.405 -8.552 1.00 70.81 238 HIS A C 1
ATOM 1990 O O . HIS A 1 238 ? 15.190 13.516 -8.501 1.00 70.81 238 HIS A O 1
ATOM 1996 N N . SER A 1 239 ? 15.381 11.293 -8.427 1.00 72.75 239 SER A N 1
ATOM 1997 C CA . SER A 1 239 ? 16.837 11.357 -8.286 1.00 72.75 239 SER A CA 1
ATOM 1998 C C . SER A 1 239 ? 17.500 11.901 -9.563 1.00 72.75 239 SER A C 1
ATOM 2000 O O . SER A 1 239 ? 16.920 11.896 -10.643 1.00 72.75 239 SER A O 1
ATOM 2002 N N . LYS A 1 240 ? 18.739 12.384 -9.507 1.00 69.94 240 LYS A N 1
ATOM 2003 C CA . LYS A 1 240 ? 19.516 12.690 -10.730 1.00 69.94 240 LYS A CA 1
ATOM 2004 C C . LYS A 1 240 ? 20.383 11.516 -11.186 1.00 69.94 240 LYS A C 1
ATOM 2006 O O . LYS A 1 240 ? 20.863 11.511 -12.312 1.00 69.94 240 LYS A O 1
ATOM 2011 N N . SER A 1 241 ? 20.581 10.533 -10.313 1.00 71.56 241 SER A N 1
ATOM 2012 C CA . SER A 1 241 ? 21.486 9.405 -10.515 1.00 71.56 241 SER A CA 1
ATOM 2013 C C . SER A 1 241 ? 20.782 8.130 -10.067 1.00 71.56 241 SER A C 1
ATOM 2015 O O . SER A 1 241 ? 20.806 7.781 -8.883 1.00 71.56 241 SER A O 1
ATOM 2017 N N . PHE A 1 242 ? 20.121 7.467 -11.011 1.00 72.75 242 PHE A N 1
ATOM 2018 C CA . PHE A 1 242 ? 19.492 6.174 -10.785 1.00 72.75 242 PHE A CA 1
ATOM 2019 C C . PHE A 1 242 ? 20.304 5.078 -11.456 1.00 72.75 242 PHE A C 1
ATOM 2021 O O . PHE A 1 242 ? 20.618 5.152 -12.643 1.00 72.75 242 PHE A O 1
ATOM 2028 N N . ASP A 1 243 ? 20.644 4.062 -10.679 1.00 74.62 243 ASP A N 1
ATOM 2029 C CA . ASP A 1 243 ? 21.329 2.877 -11.144 1.00 74.62 243 ASP A CA 1
ATOM 2030 C C . ASP A 1 243 ? 20.336 1.929 -11.817 1.00 74.62 243 ASP A C 1
ATOM 2032 O O . ASP A 1 243 ? 19.743 1.038 -11.200 1.00 74.62 243 ASP A O 1
ATOM 2036 N N . PHE A 1 244 ? 20.169 2.118 -13.124 1.00 69.31 244 PHE A N 1
ATOM 2037 C CA . PHE A 1 244 ? 19.350 1.235 -13.946 1.00 69.31 244 PHE A CA 1
ATOM 2038 C C . PHE A 1 244 ? 19.885 -0.207 -14.000 1.00 69.31 244 PHE A C 1
ATOM 2040 O O . PHE A 1 244 ? 19.113 -1.117 -14.302 1.00 69.31 244 PHE A O 1
ATOM 2047 N N . ASN A 1 245 ? 21.152 -0.465 -13.643 1.00 67.81 245 ASN A N 1
ATOM 2048 C CA . ASN A 1 245 ? 21.685 -1.833 -13.614 1.00 67.81 245 ASN A CA 1
ATOM 2049 C C . ASN A 1 245 ? 21.037 -2.696 -12.524 1.00 67.81 245 ASN A C 1
ATOM 2051 O O . ASN A 1 245 ? 21.018 -3.923 -12.657 1.00 67.81 245 ASN A O 1
ATOM 2055 N N . SER A 1 246 ? 20.453 -2.073 -11.492 1.00 68.12 246 SER A N 1
ATOM 2056 C CA . SER A 1 246 ? 19.676 -2.769 -10.456 1.00 68.12 246 SER A CA 1
ATOM 2057 C C . SER A 1 246 ? 18.450 -3.508 -11.015 1.00 68.12 246 SER A C 1
ATOM 2059 O O . SER A 1 246 ? 18.038 -4.527 -10.460 1.00 68.12 246 SER A O 1
ATOM 2061 N N . ILE A 1 247 ? 17.912 -3.047 -12.150 1.00 64.31 247 ILE A N 1
ATOM 2062 C CA . ILE A 1 247 ? 16.807 -3.694 -12.878 1.00 64.31 247 ILE A CA 1
ATOM 2063 C C . ILE A 1 247 ? 17.320 -4.856 -13.738 1.00 64.31 247 ILE A C 1
ATOM 2065 O O . ILE A 1 247 ? 16.641 -5.863 -13.893 1.00 64.31 247 ILE A O 1
ATOM 2069 N N . ILE A 1 248 ? 18.519 -4.701 -14.306 1.00 59.16 248 ILE A N 1
ATOM 2070 C CA . ILE A 1 248 ? 19.050 -5.529 -15.399 1.00 59.16 248 ILE A CA 1
ATOM 2071 C C . ILE A 1 248 ? 19.757 -6.788 -14.893 1.00 59.16 248 ILE A C 1
ATOM 2073 O O . ILE A 1 248 ? 19.696 -7.838 -15.521 1.00 59.16 248 ILE A O 1
ATOM 2077 N N . THR A 1 249 ? 20.480 -6.690 -13.779 1.00 56.50 249 THR A N 1
ATOM 2078 C CA . THR A 1 249 ? 21.405 -7.751 -13.343 1.00 56.50 249 THR A CA 1
ATOM 2079 C C . THR A 1 249 ? 20.725 -8.921 -12.624 1.00 56.50 249 THR A C 1
ATOM 2081 O O . THR A 1 249 ? 21.371 -9.928 -12.331 1.00 56.50 249 THR A O 1
ATOM 2084 N N . ASN A 1 250 ? 19.415 -8.844 -12.379 1.00 54.53 250 ASN A N 1
ATOM 2085 C CA . ASN A 1 250 ? 18.692 -9.798 -11.541 1.00 54.53 250 ASN A CA 1
ATOM 2086 C C . ASN A 1 250 ? 17.912 -10.854 -12.342 1.00 54.53 250 ASN A C 1
ATOM 2088 O O . ASN A 1 250 ? 16.687 -10.906 -12.326 1.00 54.53 250 ASN A O 1
ATOM 2092 N N . ASN A 1 251 ? 18.654 -11.781 -12.954 1.00 46.59 251 ASN A N 1
ATOM 2093 C CA . ASN A 1 251 ? 18.144 -12.890 -13.783 1.00 46.59 251 ASN A CA 1
ATOM 2094 C C . ASN A 1 251 ? 17.407 -14.014 -13.015 1.00 46.59 251 ASN A C 1
ATOM 2096 O O . ASN A 1 251 ? 17.119 -15.065 -13.582 1.00 46.59 251 ASN A O 1
ATOM 2100 N N . LYS A 1 252 ? 17.151 -13.861 -11.708 1.00 51.41 252 LYS A N 1
ATOM 2101 C CA . LYS A 1 252 ? 16.487 -14.890 -10.875 1.00 51.41 252 LYS A CA 1
ATOM 2102 C C . LYS A 1 252 ? 14.986 -14.672 -10.705 1.00 51.41 252 LYS A C 1
ATOM 2104 O O . LYS A 1 252 ? 14.317 -15.488 -10.075 1.00 51.41 252 LYS A O 1
ATOM 2109 N N . VAL A 1 253 ? 14.465 -13.569 -11.225 1.00 51.34 253 VAL A N 1
ATOM 2110 C CA . VAL A 1 253 ? 13.101 -13.139 -10.948 1.00 51.34 253 VAL A CA 1
ATOM 2111 C C . VAL A 1 253 ? 12.177 -13.686 -12.026 1.00 51.34 253 VAL A C 1
ATOM 2113 O O . VAL A 1 253 ? 12.236 -13.284 -13.184 1.00 51.34 253 VAL A O 1
ATOM 2116 N N . THR A 1 254 ? 11.306 -14.617 -11.655 1.00 51.84 254 THR A N 1
ATOM 2117 C CA . THR A 1 254 ? 10.275 -15.121 -12.561 1.00 51.84 254 THR A CA 1
ATOM 2118 C C . THR A 1 254 ? 9.130 -14.113 -12.648 1.00 51.84 254 THR A C 1
ATOM 2120 O O . THR A 1 254 ? 8.362 -13.977 -11.700 1.00 51.84 254 THR A O 1
ATOM 2123 N N . GLU A 1 255 ? 8.985 -13.483 -13.816 1.00 58.47 255 GLU A N 1
ATOM 2124 C CA . GLU A 1 255 ? 7.809 -12.710 -14.251 1.00 58.47 255 GLU A CA 1
ATOM 2125 C C . GLU A 1 255 ? 7.584 -11.271 -13.712 1.00 58.47 255 GLU A C 1
ATOM 2127 O O . GLU A 1 255 ? 6.422 -10.875 -13.580 1.00 58.47 255 GLU A O 1
ATOM 2132 N N . PRO A 1 256 ? 8.601 -10.431 -13.442 1.00 54.16 256 PRO A N 1
ATOM 2133 C CA . PRO A 1 256 ? 8.347 -9.069 -12.979 1.00 54.16 256 PRO A CA 1
ATOM 2134 C C . PRO A 1 256 ? 7.634 -8.214 -14.046 1.00 54.16 256 PRO A C 1
ATOM 2136 O O . PRO A 1 256 ? 8.046 -8.151 -15.210 1.00 54.16 256 PRO A O 1
ATOM 2139 N N . GLN A 1 257 ? 6.572 -7.517 -13.624 1.00 61.84 257 GLN A N 1
ATOM 2140 C CA . GLN A 1 257 ? 5.958 -6.400 -14.350 1.00 61.84 257 GLN A CA 1
ATOM 2141 C C . GLN A 1 257 ? 6.350 -5.096 -13.651 1.00 61.84 257 GLN A C 1
ATOM 2143 O O . GLN A 1 257 ? 5.934 -4.848 -12.516 1.00 61.84 257 GLN A O 1
ATOM 2148 N N . ILE A 1 258 ? 7.170 -4.273 -14.310 1.00 64.62 258 ILE A N 1
ATOM 2149 C CA . ILE A 1 258 ? 7.744 -3.069 -13.696 1.00 64.62 258 ILE A CA 1
ATOM 2150 C C . ILE A 1 258 ? 7.322 -1.825 -14.483 1.00 64.62 258 ILE A C 1
ATOM 2152 O O . ILE A 1 258 ? 7.591 -1.688 -15.675 1.00 64.62 258 ILE A O 1
ATOM 2156 N N . LEU A 1 259 ? 6.677 -0.889 -13.794 1.00 60.53 259 LEU A N 1
ATOM 2157 C CA . LEU A 1 259 ? 6.324 0.437 -14.280 1.00 60.53 259 LEU A CA 1
ATOM 2158 C C . LEU A 1 259 ? 7.265 1.466 -13.629 1.00 60.53 259 LEU A C 1
ATOM 2160 O O . LEU A 1 259 ? 7.119 1.838 -12.470 1.00 60.53 259 LEU A O 1
ATOM 2164 N N . LEU A 1 260 ? 8.261 1.940 -14.374 1.00 67.25 260 LEU A N 1
ATOM 2165 C CA . LEU A 1 260 ? 9.230 2.927 -13.902 1.00 67.25 260 LEU A CA 1
ATOM 2166 C C . LEU A 1 260 ? 8.924 4.297 -14.491 1.00 67.25 260 LEU A C 1
ATOM 2168 O O . LEU A 1 260 ? 9.058 4.547 -15.686 1.00 67.25 260 LEU A O 1
ATOM 2172 N N . THR A 1 261 ? 8.527 5.217 -13.628 1.00 60.59 261 THR A N 1
ATOM 2173 C CA . THR A 1 261 ? 8.381 6.631 -13.962 1.00 60.59 261 THR A CA 1
ATOM 2174 C C . THR A 1 261 ? 9.552 7.399 -13.368 1.00 60.59 261 THR A C 1
ATOM 2176 O O . THR A 1 261 ? 9.825 7.324 -12.177 1.00 60.59 261 THR A O 1
ATOM 2179 N N . TYR A 1 262 ? 10.270 8.138 -14.192 1.00 66.25 262 TYR A N 1
ATOM 2180 C CA . TYR A 1 262 ? 11.405 8.935 -13.771 1.00 66.25 262 TYR A CA 1
ATOM 2181 C C . TYR A 1 262 ? 11.149 10.385 -14.156 1.00 66.25 262 TYR A C 1
ATOM 2183 O O . TYR A 1 262 ? 11.078 10.741 -15.331 1.00 66.25 262 TYR A O 1
ATOM 2191 N N . ASN A 1 263 ? 10.939 11.223 -13.148 1.00 56.59 263 ASN A N 1
ATOM 2192 C CA . ASN A 1 263 ? 10.404 12.571 -13.334 1.00 56.59 263 ASN A CA 1
ATOM 2193 C C . ASN A 1 263 ? 11.484 13.662 -13.298 1.00 56.59 263 ASN A C 1
ATOM 2195 O O . ASN A 1 263 ? 11.180 14.852 -13.204 1.00 56.59 263 ASN A O 1
ATOM 2199 N N . THR A 1 264 ? 12.755 13.276 -13.378 1.00 57.69 264 THR A N 1
ATOM 2200 C CA . THR A 1 264 ? 13.905 14.184 -13.332 1.00 57.69 264 THR A CA 1
ATOM 2201 C C . THR A 1 264 ? 14.914 13.892 -14.430 1.00 57.69 264 THR A C 1
ATOM 2203 O O . THR A 1 264 ? 14.859 12.879 -15.119 1.00 57.69 264 THR A O 1
ATOM 2206 N N . HIS A 1 265 ? 15.833 14.839 -14.612 1.00 60.09 265 HIS A N 1
ATOM 2207 C CA . HIS A 1 265 ? 16.972 14.726 -15.513 1.00 60.09 265 HIS A CA 1
ATOM 2208 C C . HIS A 1 265 ? 17.865 13.569 -15.036 1.00 60.09 265 HIS A C 1
ATOM 2210 O O . HIS A 1 265 ? 18.671 13.760 -14.126 1.00 60.09 265 HIS A O 1
ATOM 2216 N N . ALA A 1 266 ? 17.689 12.380 -15.609 1.00 58.28 266 ALA A N 1
ATOM 2217 C CA . ALA A 1 266 ? 18.624 11.272 -15.467 1.00 58.28 266 ALA A CA 1
ATOM 2218 C C . ALA A 1 266 ? 19.211 10.930 -16.829 1.00 58.28 266 ALA A C 1
ATOM 2220 O O . ALA A 1 266 ? 18.493 10.805 -17.822 1.00 58.28 266 ALA A O 1
ATOM 2221 N N . GLU A 1 267 ? 20.526 10.754 -16.861 1.00 63.41 267 GLU A N 1
ATOM 2222 C CA . GLU A 1 267 ? 21.181 10.128 -17.999 1.00 63.41 267 GLU A CA 1
ATOM 2223 C C . GLU A 1 267 ? 20.791 8.650 -18.020 1.00 63.41 267 GLU A C 1
ATOM 2225 O O . GLU A 1 267 ? 21.105 7.899 -17.097 1.00 63.41 267 GLU A O 1
ATOM 2230 N N . LEU A 1 268 ? 20.073 8.238 -19.065 1.00 67.94 268 LEU A N 1
ATOM 2231 C CA . LEU A 1 268 ? 19.798 6.827 -19.293 1.00 67.94 268 LEU A CA 1
ATOM 2232 C C . LEU A 1 268 ? 21.107 6.150 -19.744 1.00 67.94 268 LEU A C 1
ATOM 2234 O O . LEU A 1 268 ? 21.702 6.611 -20.724 1.00 67.94 268 LEU A O 1
ATOM 2238 N N . PRO A 1 269 ? 21.601 5.101 -19.062 1.00 70.94 269 PRO A N 1
ATOM 2239 C CA . PRO A 1 269 ? 22.699 4.304 -19.593 1.00 70.94 269 PRO A CA 1
ATOM 2240 C C . PRO A 1 269 ? 22.208 3.471 -20.783 1.00 70.94 269 PRO A C 1
ATOM 2242 O O . PRO A 1 269 ? 21.005 3.397 -21.046 1.00 70.94 269 PRO A O 1
ATOM 2245 N N . ASP A 1 270 ? 23.126 2.813 -21.491 1.00 73.50 270 ASP A N 1
ATOM 2246 C CA . ASP A 1 270 ? 22.706 1.738 -22.388 1.00 73.50 270 ASP A CA 1
ATOM 2247 C C . ASP A 1 270 ? 22.027 0.649 -21.547 1.00 73.50 270 ASP A C 1
ATOM 2249 O O . ASP A 1 270 ? 22.574 0.179 -20.546 1.00 73.50 270 ASP A O 1
ATOM 2253 N N . LEU A 1 271 ? 20.801 0.292 -21.921 1.00 73.56 271 LEU A N 1
ATOM 2254 C CA . LEU A 1 271 ? 19.978 -0.649 -21.170 1.00 73.56 271 LEU A CA 1
ATOM 2255 C C . LEU A 1 271 ? 19.963 -1.996 -21.872 1.00 73.56 271 LEU A C 1
ATOM 2257 O O . LEU A 1 271 ? 19.752 -2.065 -23.079 1.00 73.56 271 LEU A O 1
ATOM 2261 N N . VAL A 1 272 ? 20.100 -3.073 -21.104 1.00 75.69 272 VAL A N 1
ATOM 2262 C CA . VAL A 1 272 ? 19.865 -4.435 -21.584 1.00 75.69 272 VAL A CA 1
ATOM 2263 C C . VAL A 1 272 ? 18.715 -5.024 -20.784 1.00 75.69 272 VAL A C 1
ATOM 2265 O O . VAL A 1 272 ? 18.882 -5.381 -19.629 1.00 75.69 272 VAL A O 1
ATOM 2268 N N . ILE A 1 273 ? 17.538 -5.112 -21.384 1.00 75.06 273 ILE A N 1
ATOM 2269 C CA . ILE A 1 273 ? 16.349 -5.676 -20.751 1.00 75.06 273 ILE A CA 1
ATOM 2270 C C . ILE A 1 273 ? 16.356 -7.184 -20.996 1.00 75.06 273 ILE A C 1
ATOM 2272 O O . ILE A 1 273 ? 16.322 -7.641 -22.144 1.00 75.06 273 ILE A O 1
ATOM 2276 N N . ASP A 1 274 ? 16.454 -7.938 -19.905 1.00 72.56 274 ASP A N 1
ATOM 2277 C CA . ASP A 1 274 ? 16.460 -9.398 -19.899 1.00 72.56 274 ASP A CA 1
ATOM 2278 C C . ASP A 1 274 ? 15.062 -9.980 -20.188 1.00 72.56 274 ASP A C 1
ATOM 2280 O O . ASP A 1 274 ? 14.043 -9.324 -19.969 1.00 72.56 274 ASP A O 1
ATOM 2284 N N . GLU A 1 275 ? 15.009 -11.220 -20.681 1.00 70.12 275 GLU A N 1
ATOM 2285 C CA . GLU A 1 275 ? 13.762 -11.927 -21.012 1.00 70.12 275 GLU A CA 1
ATOM 2286 C C . GLU A 1 275 ? 12.858 -12.199 -19.799 1.00 70.12 275 GLU A C 1
ATOM 2288 O O . GLU A 1 275 ? 11.648 -12.377 -19.956 1.00 70.12 275 GLU A O 1
ATOM 2293 N N . SER A 1 276 ? 13.423 -12.176 -18.587 1.00 65.56 276 SER A N 1
ATOM 2294 C CA . SER A 1 276 ? 12.668 -12.235 -17.334 1.00 65.56 276 SER A CA 1
ATOM 2295 C C . SER A 1 276 ? 11.666 -11.081 -17.195 1.00 65.56 276 SER A C 1
ATOM 2297 O O . SER A 1 276 ? 10.563 -11.291 -16.686 1.00 65.56 276 SER A O 1
ATOM 2299 N N . ILE A 1 277 ? 11.984 -9.882 -17.699 1.00 68.31 277 ILE A N 1
ATOM 2300 C CA . ILE A 1 277 ? 11.106 -8.707 -17.627 1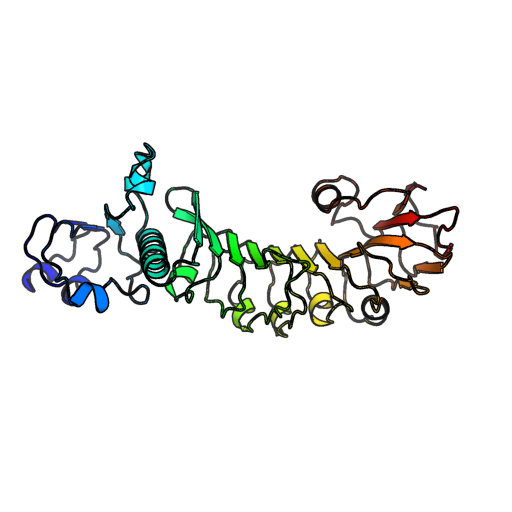.00 68.31 277 ILE A CA 1
ATOM 2301 C C . ILE A 1 277 ? 10.023 -8.811 -18.702 1.00 68.31 277 ILE A C 1
ATOM 2303 O O . ILE A 1 277 ? 10.235 -8.483 -19.873 1.00 68.31 277 ILE A O 1
ATOM 2307 N N . LYS A 1 278 ? 8.826 -9.234 -18.283 1.00 70.62 278 LYS A N 1
ATOM 2308 C CA . LYS A 1 278 ? 7.694 -9.468 -19.190 1.00 70.62 278 LYS A CA 1
ATOM 2309 C C . LYS A 1 278 ? 7.070 -8.184 -19.717 1.00 70.62 278 LYS A C 1
ATOM 2311 O O . LYS A 1 278 ? 6.598 -8.183 -20.847 1.00 70.62 278 LYS A O 1
ATOM 2316 N N . ASN A 1 279 ? 7.028 -7.129 -18.906 1.00 70.56 279 ASN A N 1
ATOM 2317 C CA . ASN A 1 279 ? 6.500 -5.819 -19.279 1.00 70.56 279 ASN A CA 1
ATOM 2318 C C . ASN A 1 279 ? 7.335 -4.724 -18.605 1.00 70.56 279 ASN A C 1
ATOM 2320 O O . ASN A 1 279 ? 7.658 -4.843 -17.419 1.00 70.56 279 ASN A O 1
ATOM 2324 N N . LEU A 1 280 ? 7.640 -3.655 -19.341 1.00 74.31 280 LEU A N 1
ATOM 2325 C CA . LEU A 1 280 ? 8.365 -2.497 -18.821 1.00 74.31 280 LEU A CA 1
ATOM 2326 C C . LEU A 1 280 ? 7.716 -1.211 -19.310 1.00 74.31 280 LEU A C 1
ATOM 2328 O O . LEU A 1 280 ? 7.557 -1.000 -20.511 1.00 74.31 280 LEU A O 1
ATOM 2332 N N . TYR A 1 281 ? 7.409 -0.320 -18.380 1.00 73.31 281 TYR A N 1
ATOM 2333 C CA . TYR A 1 281 ? 7.226 1.083 -18.710 1.00 73.31 281 TYR A CA 1
ATOM 2334 C C . TYR A 1 281 ? 8.440 1.864 -18.245 1.00 73.31 281 TYR A C 1
ATOM 2336 O O . TYR A 1 281 ? 8.856 1.716 -17.098 1.00 73.31 281 TYR A O 1
ATOM 2344 N N . LEU A 1 282 ? 8.952 2.739 -19.094 1.00 74.56 282 LEU A N 1
ATOM 2345 C CA . LEU A 1 282 ? 9.967 3.704 -18.721 1.00 74.56 282 LEU A CA 1
ATOM 2346 C C . LEU A 1 282 ? 9.510 5.089 -19.169 1.00 74.56 282 LEU A C 1
ATOM 2348 O O . LEU A 1 282 ? 9.386 5.338 -20.365 1.00 74.56 282 LEU A O 1
ATOM 2352 N N . SER A 1 283 ? 9.289 5.993 -18.215 1.00 71.50 283 SER A N 1
ATOM 2353 C CA . SER A 1 283 ? 9.157 7.426 -18.494 1.00 71.50 283 SER A CA 1
ATOM 2354 C C . SER A 1 283 ? 10.396 8.160 -18.033 1.00 71.50 283 SER A C 1
ATOM 2356 O O . SER A 1 283 ? 10.739 8.028 -16.868 1.00 71.50 283 SER A O 1
ATOM 2358 N N . THR A 1 284 ? 11.051 8.944 -18.884 1.00 70.56 284 THR A N 1
ATOM 2359 C CA . THR A 1 284 ? 12.182 9.794 -18.467 1.00 70.56 284 THR A CA 1
ATOM 2360 C C . THR A 1 284 ? 12.381 10.985 -19.405 1.00 70.56 284 THR A C 1
ATOM 2362 O O . THR A 1 284 ? 11.858 11.000 -20.519 1.00 70.56 284 THR A O 1
ATOM 2365 N N . ARG A 1 285 ? 13.148 11.994 -18.980 1.00 66.25 285 ARG A N 1
ATOM 2366 C CA . ARG A 1 285 ? 13.614 13.080 -19.856 1.00 66.25 285 ARG A CA 1
ATOM 2367 C C . ARG A 1 285 ? 14.927 12.673 -20.521 1.00 66.25 285 ARG A C 1
ATOM 2369 O O . ARG A 1 285 ? 15.917 12.483 -19.820 1.00 66.25 285 ARG A O 1
ATOM 2376 N N . LEU A 1 286 ? 14.956 12.559 -21.850 1.00 64.06 286 LEU A N 1
ATOM 2377 C CA . LEU A 1 286 ? 16.152 12.155 -22.599 1.00 64.06 286 LEU A CA 1
ATOM 2378 C C . LEU A 1 286 ? 16.843 13.347 -23.265 1.00 64.06 286 LEU A C 1
ATOM 2380 O O . LEU A 1 286 ? 16.217 14.123 -23.985 1.00 64.06 286 LEU A O 1
ATOM 2384 N N . PHE A 1 287 ? 18.165 13.431 -23.082 1.00 55.31 287 PHE A N 1
ATOM 2385 C CA . PHE A 1 287 ? 19.023 14.446 -23.710 1.00 55.31 287 PHE A CA 1
ATOM 2386 C C . PHE A 1 287 ? 20.020 13.879 -24.725 1.00 55.31 287 PHE A C 1
ATOM 2388 O O . PHE A 1 287 ? 20.551 14.641 -25.528 1.00 55.31 287 PHE A O 1
ATOM 2395 N N . SER A 1 288 ? 20.273 12.567 -24.737 1.00 60.09 288 SER A N 1
ATOM 2396 C CA . SER A 1 288 ? 21.205 11.936 -25.680 1.00 60.09 288 SER A CA 1
ATOM 2397 C C . SER A 1 288 ? 20.645 10.631 -26.238 1.00 60.09 288 SER A C 1
ATOM 2399 O O . SER A 1 288 ? 19.864 9.947 -25.577 1.00 60.09 288 SER A O 1
ATOM 2401 N N . SER A 1 289 ? 21.035 10.300 -27.471 1.00 58.97 289 SER A N 1
ATOM 2402 C CA . SER A 1 289 ? 20.730 9.012 -28.092 1.00 58.97 289 SER A CA 1
ATOM 2403 C C . SER A 1 289 ? 21.472 7.901 -27.349 1.00 58.97 289 SER A C 1
ATOM 2405 O O . SER A 1 289 ? 22.701 7.938 -27.240 1.00 58.97 289 SER A O 1
ATOM 2407 N N . LYS A 1 290 ? 20.726 6.924 -26.840 1.00 76.00 290 LYS A N 1
ATOM 2408 C CA . LYS A 1 290 ? 21.240 5.766 -26.096 1.00 76.00 290 LYS A CA 1
ATOM 2409 C C . LYS A 1 290 ? 20.645 4.489 -26.650 1.00 76.00 290 LYS A C 1
ATOM 2411 O O . LYS A 1 290 ? 19.585 4.546 -27.273 1.00 76.00 290 LYS A O 1
ATOM 2416 N N . THR A 1 291 ? 21.318 3.367 -26.435 1.00 79.44 291 THR A N 1
ATOM 2417 C CA . THR A 1 291 ? 20.866 2.075 -26.949 1.00 79.44 291 THR A CA 1
ATOM 2418 C C . THR A 1 291 ? 20.073 1.332 -25.881 1.00 79.44 291 THR A C 1
ATOM 2420 O O . THR A 1 291 ? 20.545 1.114 -24.768 1.00 79.44 291 THR A O 1
ATOM 2423 N N . ILE A 1 292 ? 18.853 0.926 -26.219 1.00 81.25 292 ILE A N 1
ATOM 2424 C CA . ILE A 1 292 ? 18.005 0.063 -25.400 1.00 81.25 292 ILE A CA 1
ATOM 2425 C C . ILE A 1 292 ? 17.922 -1.280 -26.112 1.00 81.25 292 ILE A C 1
ATOM 2427 O O . ILE A 1 292 ? 17.231 -1.420 -27.118 1.00 81.25 292 ILE A O 1
ATOM 2431 N N . LYS A 1 293 ? 18.629 -2.275 -25.586 1.00 82.88 293 LYS A N 1
ATOM 2432 C CA . LYS A 1 293 ? 18.612 -3.640 -26.091 1.00 82.88 293 LYS A CA 1
ATOM 2433 C C . LYS A 1 293 ? 17.599 -4.476 -25.325 1.00 82.88 293 LYS A C 1
ATOM 2435 O O . LYS A 1 293 ? 17.716 -4.623 -24.113 1.00 82.88 293 LYS A O 1
ATOM 2440 N N . ILE A 1 294 ? 16.632 -5.063 -26.015 1.00 82.31 294 ILE A N 1
ATOM 2441 C CA . ILE A 1 294 ? 15.600 -5.914 -25.410 1.00 82.31 294 ILE A CA 1
ATOM 2442 C C . ILE A 1 294 ? 15.803 -7.339 -25.915 1.00 82.31 294 ILE A C 1
ATOM 2444 O O . ILE A 1 294 ? 15.747 -7.582 -27.121 1.00 82.31 294 ILE A O 1
ATOM 2448 N N . LYS A 1 295 ? 16.056 -8.275 -24.993 1.00 80.00 295 LYS A N 1
ATOM 2449 C CA . LYS A 1 295 ? 16.291 -9.695 -25.304 1.00 80.00 295 LYS A CA 1
ATOM 2450 C C . LYS A 1 295 ? 15.014 -10.549 -25.314 1.00 80.00 295 LYS A C 1
ATOM 2452 O O . LYS A 1 295 ? 15.070 -11.680 -25.779 1.00 80.00 295 LYS A O 1
ATOM 2457 N N . GLY A 1 296 ? 13.902 -10.031 -24.788 1.00 76.94 296 GLY A N 1
ATOM 2458 C CA . GLY A 1 296 ? 12.621 -10.738 -24.678 1.00 76.94 296 GLY A CA 1
ATOM 2459 C C . GLY A 1 296 ? 11.660 -10.520 -25.854 1.00 76.94 296 GLY A C 1
ATOM 2460 O O . GLY A 1 296 ? 11.970 -9.837 -26.827 1.00 76.94 296 GLY A O 1
ATOM 2461 N N . ILE A 1 297 ? 10.457 -11.089 -25.734 1.00 76.88 297 ILE A N 1
ATOM 2462 C CA . ILE A 1 297 ? 9.371 -10.951 -26.719 1.00 76.88 297 ILE A CA 1
ATOM 2463 C C . ILE A 1 297 ? 8.817 -9.531 -26.674 1.00 76.88 297 ILE A C 1
ATOM 2465 O O . ILE A 1 297 ? 8.163 -9.172 -25.699 1.00 76.88 297 ILE A O 1
ATOM 2469 N N . ILE A 1 298 ? 8.966 -8.760 -27.750 1.00 79.81 298 ILE A N 1
ATOM 2470 C CA . ILE A 1 298 ? 8.317 -7.453 -27.888 1.00 79.81 298 ILE A CA 1
ATOM 2471 C C . ILE A 1 298 ? 6.999 -7.593 -28.640 1.00 79.81 298 ILE A C 1
ATOM 2473 O O . ILE A 1 298 ? 6.984 -7.971 -29.806 1.00 79.81 298 ILE A O 1
ATOM 2477 N N . LYS A 1 299 ? 5.890 -7.197 -28.017 1.00 80.62 299 LYS A N 1
ATOM 2478 C CA . LYS A 1 299 ? 4.578 -7.068 -28.668 1.00 80.62 299 LYS A CA 1
ATOM 2479 C C . LYS A 1 299 ? 4.177 -5.630 -28.931 1.00 80.62 299 LYS A C 1
ATOM 2481 O O . LYS A 1 299 ? 3.534 -5.380 -29.951 1.00 80.62 299 LYS A O 1
ATOM 2486 N N . LYS A 1 300 ? 4.512 -4.699 -28.037 1.00 77.25 300 LYS A N 1
ATOM 2487 C CA . LYS A 1 300 ? 4.149 -3.284 -28.182 1.00 77.25 300 LYS A CA 1
ATOM 2488 C C . LYS A 1 300 ? 5.323 -2.390 -27.822 1.00 77.25 300 LYS A C 1
ATOM 2490 O O . LYS A 1 300 ? 5.942 -2.617 -26.788 1.00 77.25 300 LYS A O 1
ATOM 2495 N N . VAL A 1 301 ? 5.571 -1.384 -28.657 1.00 77.50 301 VAL A N 1
ATOM 2496 C CA . VAL A 1 301 ? 6.500 -0.278 -28.402 1.00 77.50 301 VAL A CA 1
ATOM 2497 C C . VAL A 1 301 ? 5.773 1.030 -28.646 1.00 77.50 301 VAL A C 1
ATOM 2499 O O . VAL A 1 301 ? 5.222 1.252 -29.722 1.00 77.50 301 VAL A O 1
ATOM 2502 N N . ILE A 1 302 ? 5.751 1.894 -27.637 1.00 74.62 302 ILE A N 1
ATOM 2503 C CA . ILE A 1 302 ? 5.208 3.246 -27.760 1.00 74.62 302 ILE A CA 1
ATOM 2504 C C . ILE A 1 302 ? 6.288 4.206 -27.312 1.00 74.62 302 ILE A C 1
ATOM 2506 O O . ILE A 1 302 ? 6.692 4.162 -26.155 1.00 74.62 302 ILE A O 1
ATOM 2510 N N . ILE A 1 303 ? 6.708 5.060 -28.231 1.00 75.44 303 ILE A N 1
ATOM 2511 C CA . ILE A 1 303 ? 7.501 6.250 -27.993 1.00 75.44 303 ILE A CA 1
ATOM 2512 C C . ILE A 1 303 ? 6.541 7.429 -28.123 1.00 75.44 303 ILE A C 1
ATOM 2514 O O . ILE A 1 303 ? 5.693 7.447 -29.010 1.00 75.44 303 ILE A O 1
ATOM 2518 N N . ALA A 1 304 ? 6.578 8.355 -27.169 1.00 69.38 304 ALA A N 1
ATOM 2519 C CA . ALA A 1 304 ? 5.702 9.519 -27.186 1.00 69.38 304 ALA A CA 1
ATOM 2520 C C . ALA A 1 304 ? 6.455 10.757 -26.680 1.00 69.38 304 ALA A C 1
ATOM 2522 O O . ALA A 1 304 ? 6.973 10.710 -25.560 1.00 69.38 304 ALA A O 1
ATOM 2523 N N . PRO A 1 305 ? 6.489 11.861 -27.451 1.00 62.59 305 PRO A N 1
ATOM 2524 C CA . PRO A 1 305 ? 7.086 13.121 -27.020 1.00 62.59 305 PRO A CA 1
ATOM 2525 C C . PRO A 1 305 ? 6.084 13.918 -26.175 1.00 62.59 305 PRO A C 1
ATOM 2527 O O . PRO A 1 305 ? 5.279 14.653 -26.735 1.00 62.59 305 PRO A O 1
ATOM 2530 N N . LEU A 1 306 ? 6.065 13.785 -24.842 1.00 59.03 306 LEU A N 1
ATOM 2531 C CA . LEU A 1 306 ? 5.054 14.470 -24.012 1.00 59.03 306 LEU A CA 1
ATOM 2532 C C . LEU A 1 306 ? 5.494 14.756 -22.564 1.00 59.03 306 LEU A C 1
ATOM 2534 O O . LEU A 1 306 ? 6.379 14.105 -22.014 1.00 59.03 306 LEU A O 1
ATOM 2538 N N . ARG A 1 307 ? 4.809 15.745 -21.958 1.00 54.41 307 ARG A N 1
ATOM 2539 C CA . ARG A 1 307 ? 4.819 16.086 -20.518 1.00 54.41 307 ARG A CA 1
ATOM 2540 C C . ARG A 1 307 ? 4.609 14.824 -19.666 1.00 54.41 307 ARG A C 1
ATOM 2542 O O . ARG A 1 307 ? 3.907 13.935 -20.145 1.00 54.41 307 ARG A O 1
ATOM 2549 N N . PRO A 1 308 ? 5.135 14.763 -18.423 1.00 52.69 308 PRO A N 1
ATOM 2550 C CA . PRO A 1 308 ? 5.048 13.584 -17.559 1.00 52.69 308 PRO A CA 1
ATOM 2551 C C . PRO A 1 308 ? 3.631 13.017 -17.578 1.00 52.69 308 PRO A C 1
ATOM 2553 O O . PRO A 1 308 ? 2.685 13.655 -17.110 1.00 52.69 308 PRO A O 1
ATOM 2556 N N . ILE A 1 309 ? 3.480 11.848 -18.204 1.00 53.41 309 ILE A N 1
ATOM 2557 C CA . ILE A 1 309 ? 2.189 11.182 -18.301 1.00 53.41 309 ILE A CA 1
ATOM 2558 C C . ILE A 1 309 ? 1.803 10.828 -16.867 1.00 53.41 309 ILE A C 1
ATOM 2560 O O . ILE A 1 309 ? 2.526 10.106 -16.181 1.00 53.41 309 ILE A O 1
ATOM 2564 N N . SER A 1 310 ? 0.701 11.403 -16.383 1.00 56.34 310 SER A N 1
ATOM 2565 C CA . SER A 1 310 ? 0.292 11.249 -14.988 1.00 56.34 310 SER A CA 1
ATOM 2566 C C . SER A 1 310 ? 0.125 9.772 -14.643 1.00 56.34 310 SER A C 1
ATOM 2568 O O . SER A 1 310 ? -0.427 9.022 -15.448 1.00 56.34 310 SER A O 1
ATOM 2570 N N . LEU A 1 311 ? 0.504 9.378 -13.426 1.00 55.34 311 LEU A N 1
ATOM 2571 C CA . LEU A 1 311 ? 0.335 8.013 -12.913 1.00 55.34 311 LEU A CA 1
ATOM 2572 C C . LEU A 1 311 ? -1.086 7.459 -13.152 1.00 55.34 311 LEU A C 1
ATOM 2574 O O . LEU A 1 311 ? -1.261 6.291 -13.485 1.00 55.34 311 LEU A O 1
ATOM 2578 N N . THR A 1 312 ? -2.093 8.331 -13.059 1.00 55.06 312 THR A N 1
ATOM 2579 C CA . THR A 1 312 ? -3.516 8.064 -13.315 1.00 55.06 312 THR A CA 1
ATOM 2580 C C . THR A 1 312 ? -3.835 7.587 -14.733 1.00 55.06 312 THR A C 1
ATOM 2582 O O . THR A 1 312 ? -4.780 6.826 -14.919 1.00 55.06 312 THR A O 1
ATOM 2585 N N . TYR A 1 313 ? -3.062 7.998 -15.740 1.00 59.16 313 TYR A N 1
ATOM 2586 C CA . TYR A 1 313 ? -3.227 7.535 -17.122 1.00 59.16 313 TYR A CA 1
ATOM 2587 C C . TYR A 1 313 ? -2.823 6.062 -17.266 1.00 59.16 313 TYR A C 1
ATOM 2589 O O . TYR A 1 313 ? -3.456 5.318 -18.009 1.00 59.16 313 TYR A O 1
ATOM 2597 N N . PHE A 1 314 ? -1.818 5.616 -16.508 1.00 55.56 314 PHE A N 1
ATOM 2598 C CA . PHE A 1 314 ? -1.388 4.216 -16.501 1.00 55.56 314 PHE A CA 1
ATOM 2599 C C . PHE A 1 314 ? -2.298 3.323 -15.685 1.00 55.56 314 PHE A C 1
ATOM 2601 O O . PHE A 1 314 ? -2.564 2.199 -16.093 1.00 55.56 314 PHE A O 1
ATOM 2608 N N . THR A 1 315 ? -2.815 3.820 -14.562 1.00 54.22 315 THR A N 1
ATOM 2609 C CA . THR A 1 315 ? -3.715 3.015 -13.731 1.00 54.22 315 THR A CA 1
ATOM 2610 C C . THR A 1 315 ? -5.085 2.788 -14.368 1.00 54.22 315 THR A C 1
ATOM 2612 O O . THR A 1 315 ? -5.764 1.853 -13.959 1.00 54.22 315 THR A O 1
ATOM 2615 N N . ASN A 1 316 ? -5.492 3.619 -15.339 1.00 52.66 316 ASN A N 1
ATOM 2616 C CA . ASN A 1 316 ? -6.846 3.611 -15.909 1.00 52.66 316 ASN A CA 1
ATOM 2617 C C . ASN A 1 316 ? -6.897 3.369 -17.435 1.00 52.66 316 ASN A C 1
ATOM 2619 O O . ASN A 1 316 ? -7.989 3.359 -17.997 1.00 52.66 316 ASN A O 1
ATOM 2623 N N . GLY A 1 317 ? -5.757 3.246 -18.126 1.00 53.78 317 GLY A N 1
ATOM 2624 C CA . GLY A 1 317 ? -5.695 3.220 -19.593 1.00 53.78 317 GLY A CA 1
ATOM 2625 C C . GLY A 1 317 ? -5.610 1.819 -20.215 1.00 53.78 317 GLY A C 1
ATOM 2626 O O . GLY A 1 317 ? -4.877 0.961 -19.733 1.00 53.78 317 GLY A O 1
ATOM 2627 N N . ASP A 1 318 ? -6.257 1.635 -21.374 1.00 50.84 318 ASP A N 1
ATOM 2628 C CA . ASP A 1 318 ? -6.257 0.404 -22.200 1.00 50.84 318 ASP A CA 1
ATOM 2629 C C . ASP A 1 318 ? -4.874 -0.055 -22.706 1.00 50.84 318 ASP A C 1
ATOM 2631 O O . ASP A 1 318 ? -4.733 -1.137 -23.281 1.00 50.84 318 ASP A O 1
ATOM 2635 N N . LEU A 1 319 ? -3.835 0.764 -22.521 1.00 53.91 319 LEU A N 1
ATOM 2636 C CA . LEU A 1 319 ? -2.464 0.445 -22.924 1.00 53.91 319 LEU A CA 1
ATOM 2637 C C . LEU A 1 319 ? -1.853 -0.692 -22.095 1.00 53.91 319 LEU A C 1
ATOM 2639 O O . LEU A 1 319 ? -0.924 -1.350 -22.563 1.00 53.91 319 LEU A O 1
ATOM 2643 N N . TRP A 1 320 ? -2.393 -0.931 -20.900 1.00 56.69 320 TRP A N 1
ATOM 2644 C CA . TRP A 1 320 ? -1.902 -1.913 -19.944 1.00 56.69 320 TRP A CA 1
ATOM 2645 C C . TRP A 1 320 ? -2.960 -2.980 -19.693 1.00 56.69 320 TRP A C 1
ATOM 2647 O O . TRP A 1 320 ? -3.927 -2.766 -18.968 1.00 56.69 320 TRP A O 1
ATOM 2657 N N . ARG A 1 321 ? -2.759 -4.163 -20.279 1.00 58.19 321 ARG A N 1
ATOM 2658 C CA . ARG A 1 321 ? -3.487 -5.372 -19.887 1.00 58.19 321 ARG A CA 1
ATOM 2659 C C . ARG A 1 321 ? -2.518 -6.269 -19.121 1.00 58.19 321 ARG A C 1
ATOM 2661 O O . ARG A 1 321 ? -1.598 -6.792 -19.746 1.00 58.19 321 ARG A O 1
ATOM 2668 N N . PRO A 1 322 ? -2.696 -6.466 -17.800 1.00 53.22 322 PRO A N 1
ATOM 2669 C CA . PRO A 1 322 ? -1.738 -7.198 -16.963 1.00 53.22 322 PRO A CA 1
ATOM 2670 C C . PRO A 1 322 ? -1.536 -8.664 -17.382 1.00 53.22 322 PRO A C 1
ATOM 2672 O O . PRO A 1 322 ? -0.585 -9.306 -16.949 1.00 53.22 322 PRO A O 1
ATOM 2675 N N . THR A 1 323 ? -2.397 -9.202 -18.247 1.00 60.16 323 THR A N 1
ATOM 2676 C CA . THR A 1 323 ? -2.286 -10.557 -18.802 1.00 60.16 323 THR A CA 1
ATOM 2677 C C . THR A 1 323 ? -1.445 -10.640 -20.079 1.00 60.16 323 THR A C 1
ATOM 2679 O O . THR A 1 323 ? -1.079 -11.737 -20.499 1.00 60.16 323 THR A O 1
ATOM 2682 N N . GLU A 1 324 ? -1.126 -9.513 -20.719 1.00 66.25 324 GLU A N 1
ATOM 2683 C CA . GLU A 1 324 ? -0.346 -9.490 -21.953 1.00 66.25 324 GLU A CA 1
ATOM 2684 C C . GLU A 1 324 ? 1.149 -9.360 -21.634 1.00 66.25 324 GLU A C 1
ATOM 2686 O O . GLU A 1 324 ? 1.577 -8.411 -20.983 1.00 66.25 324 GLU A O 1
ATOM 2691 N N . THR A 1 325 ? 1.948 -10.318 -22.106 1.00 67.50 325 THR A N 1
ATOM 2692 C CA . THR A 1 325 ? 3.417 -10.271 -22.064 1.00 67.50 325 THR A CA 1
ATOM 2693 C C . THR A 1 325 ? 3.984 -9.536 -23.275 1.00 67.50 325 THR A C 1
ATOM 2695 O O . THR A 1 325 ? 3.432 -9.646 -24.372 1.00 67.50 325 THR A O 1
ATOM 2698 N N . GLY A 1 326 ? 5.103 -8.838 -23.091 1.00 68.69 326 GLY A N 1
ATOM 2699 C CA . GLY A 1 326 ? 5.851 -8.153 -24.144 1.00 68.69 326 GLY A CA 1
ATOM 2700 C C . GLY A 1 326 ? 5.429 -6.706 -24.399 1.00 68.69 326 GLY A C 1
ATOM 2701 O O . GLY A 1 326 ? 5.652 -6.180 -25.489 1.00 68.69 326 GLY A O 1
ATOM 2702 N N . ASN A 1 327 ? 4.778 -6.049 -23.442 1.00 72.62 327 ASN A N 1
ATOM 2703 C CA . ASN A 1 327 ? 4.438 -4.633 -23.551 1.00 72.62 327 ASN A CA 1
ATOM 2704 C C . ASN A 1 327 ? 5.601 -3.784 -23.020 1.00 72.62 327 ASN A C 1
ATOM 2706 O O . ASN A 1 327 ? 5.837 -3.726 -21.811 1.00 72.62 327 ASN A O 1
ATOM 2710 N N . TYR A 1 328 ? 6.313 -3.115 -23.928 1.00 74.12 328 TYR A N 1
ATOM 2711 C CA . TYR A 1 328 ? 7.400 -2.194 -23.606 1.00 74.12 328 TYR A CA 1
ATOM 2712 C C . TYR A 1 328 ? 6.980 -0.779 -23.990 1.00 74.12 328 TYR A C 1
ATOM 2714 O O . TYR A 1 328 ? 6.850 -0.447 -25.162 1.00 74.12 328 TYR A O 1
ATOM 2722 N N . ILE A 1 329 ? 6.720 0.080 -23.015 1.00 71.38 329 ILE A N 1
ATOM 2723 C CA . ILE A 1 329 ? 6.262 1.445 -23.278 1.00 71.38 329 ILE A CA 1
ATOM 2724 C C . ILE A 1 329 ? 7.334 2.412 -22.801 1.00 71.38 329 ILE A C 1
ATOM 2726 O O . ILE A 1 329 ? 7.750 2.392 -21.648 1.00 71.38 329 ILE A O 1
ATOM 2730 N N . PHE A 1 330 ? 7.764 3.278 -23.704 1.00 74.25 330 PHE A N 1
ATOM 2731 C CA . PHE A 1 330 ? 8.870 4.188 -23.504 1.00 74.25 330 PHE A CA 1
ATOM 2732 C C . PHE A 1 330 ? 8.390 5.626 -23.702 1.00 74.25 330 PHE A C 1
ATOM 2734 O O . PHE A 1 330 ? 8.345 6.142 -24.811 1.00 74.25 330 PHE A O 1
ATOM 2741 N N . ALA A 1 331 ? 8.002 6.301 -22.628 1.00 69.06 331 ALA A N 1
ATOM 2742 C CA . ALA A 1 331 ? 7.638 7.709 -22.707 1.00 69.06 331 ALA A CA 1
ATOM 2743 C C . ALA A 1 331 ? 8.888 8.568 -22.507 1.00 69.06 331 ALA A C 1
ATOM 2745 O O . ALA A 1 331 ? 9.505 8.550 -21.444 1.00 69.06 331 ALA A O 1
ATOM 2746 N N . PHE A 1 332 ? 9.270 9.347 -23.511 1.00 72.38 332 PHE A N 1
ATOM 2747 C CA . PHE A 1 332 ? 10.443 10.200 -23.398 1.00 72.38 332 PHE A CA 1
ATOM 2748 C C . PHE A 1 332 ? 10.050 11.658 -23.557 1.00 72.38 332 PHE A C 1
ATOM 2750 O O . PHE A 1 332 ? 9.476 12.061 -24.567 1.00 72.38 332 PHE A O 1
ATOM 2757 N N . GLU A 1 333 ? 10.399 12.477 -22.571 1.00 65.69 333 GLU A N 1
ATOM 2758 C CA . GLU A 1 333 ? 10.432 13.919 -22.782 1.00 65.69 333 GLU A CA 1
ATOM 2759 C C . GLU A 1 333 ? 11.727 14.219 -23.540 1.00 65.69 333 GLU A C 1
ATOM 2761 O O . GLU A 1 333 ? 12.813 14.253 -22.959 1.00 65.69 333 GLU A O 1
ATOM 2766 N N . ILE A 1 334 ? 11.620 14.332 -24.863 1.00 64.56 334 ILE A N 1
ATOM 2767 C CA . ILE A 1 334 ? 12.762 14.558 -25.749 1.00 64.56 334 ILE A CA 1
ATOM 2768 C C . ILE A 1 334 ? 12.915 16.065 -25.967 1.00 64.56 334 ILE A C 1
ATOM 2770 O O . ILE A 1 334 ? 12.002 16.722 -26.470 1.00 64.56 334 ILE A O 1
ATOM 2774 N N . SER A 1 335 ? 14.078 16.627 -25.636 1.00 57.22 335 SER A N 1
ATOM 2775 C CA . SER A 1 335 ? 14.478 17.934 -26.168 1.00 57.22 335 SER A CA 1
ATOM 2776 C C . SER A 1 335 ? 15.200 17.722 -27.506 1.00 57.22 335 SER A C 1
ATOM 2778 O O . SER A 1 335 ? 16.362 17.317 -27.521 1.00 57.22 335 SER A O 1
ATOM 2780 N N . GLY A 1 336 ? 14.523 17.964 -28.633 1.00 60.59 336 GLY A N 1
ATOM 2781 C CA . GLY A 1 336 ? 15.093 17.792 -29.981 1.00 60.59 336 GLY A CA 1
ATOM 2782 C C . GLY A 1 336 ? 14.857 16.403 -30.596 1.00 60.59 336 GLY A C 1
ATOM 2783 O O . GLY A 1 336 ? 13.835 15.777 -30.339 1.00 60.59 336 GLY A O 1
ATOM 2784 N N . SER A 1 337 ? 15.785 15.932 -31.437 1.00 56.62 337 SER A N 1
ATOM 2785 C CA . SER A 1 337 ? 15.646 14.717 -32.272 1.00 56.62 337 SER A CA 1
ATOM 2786 C C . SER A 1 337 ? 16.169 13.422 -31.625 1.00 56.62 337 SER A C 1
ATOM 2788 O O . SER A 1 337 ? 16.374 12.425 -32.316 1.00 56.62 337 SER A O 1
ATOM 2790 N N . ASN A 1 338 ? 16.446 13.426 -30.320 1.00 67.69 338 ASN A N 1
ATOM 2791 C CA . ASN A 1 338 ? 17.196 12.358 -29.652 1.00 67.69 338 ASN A CA 1
ATOM 2792 C C . ASN A 1 338 ? 16.281 11.215 -29.186 1.00 67.69 338 ASN A C 1
ATOM 2794 O O . ASN A 1 338 ? 16.009 11.061 -27.997 1.00 67.69 338 ASN A O 1
ATOM 2798 N N . ILE A 1 339 ? 15.808 10.412 -30.138 1.00 71.94 339 ILE A N 1
ATOM 2799 C CA . ILE A 1 339 ? 15.124 9.140 -29.866 1.00 71.94 339 ILE A CA 1
ATOM 2800 C C . ILE A 1 339 ? 16.197 8.074 -29.557 1.00 71.94 339 ILE A C 1
ATOM 2802 O O . ILE A 1 339 ? 17.214 8.027 -30.256 1.00 71.94 339 ILE A O 1
ATOM 2806 N N . PRO A 1 340 ? 16.033 7.229 -28.523 1.00 77.00 340 PRO A N 1
ATOM 2807 C CA . PRO A 1 340 ? 16.974 6.146 -28.261 1.00 77.00 340 PRO A CA 1
ATOM 2808 C C . PRO A 1 340 ? 16.922 5.078 -29.360 1.00 77.00 340 PRO A C 1
ATOM 2810 O O . PRO A 1 340 ? 15.876 4.816 -29.951 1.00 77.00 340 PRO A O 1
ATOM 2813 N N . ASN A 1 341 ? 18.062 4.440 -29.610 1.00 83.88 341 ASN A N 1
ATOM 2814 C CA . ASN A 1 341 ? 18.172 3.310 -30.521 1.00 83.88 341 ASN A CA 1
ATOM 2815 C C . ASN A 1 341 ? 17.629 2.052 -29.831 1.00 83.88 341 ASN A C 1
ATOM 2817 O O . ASN A 1 341 ? 18.201 1.610 -28.837 1.00 83.88 341 ASN A O 1
ATOM 2821 N N . ILE A 1 342 ? 16.529 1.482 -30.322 1.00 84.31 342 ILE A N 1
ATOM 2822 C CA . ILE A 1 342 ? 15.961 0.251 -29.758 1.00 84.31 342 ILE A CA 1
ATOM 2823 C C . ILE A 1 342 ? 16.471 -0.944 -30.566 1.00 84.31 342 ILE A C 1
ATOM 2825 O O . ILE A 1 342 ? 16.110 -1.115 -31.728 1.00 84.31 342 ILE A O 1
ATOM 2829 N N . GLU A 1 343 ? 17.277 -1.792 -29.933 1.00 88.00 343 GLU A N 1
ATOM 2830 C CA . GLU A 1 343 ? 17.788 -3.037 -30.506 1.00 88.00 343 GLU A CA 1
ATOM 2831 C C . GLU A 1 343 ? 16.988 -4.231 -29.979 1.00 88.00 343 GLU A C 1
ATOM 2833 O O . GLU A 1 343 ? 17.076 -4.582 -28.801 1.00 88.00 343 GLU A O 1
ATOM 2838 N N . SER A 1 344 ? 16.216 -4.894 -30.836 1.00 85.81 344 SER A N 1
ATOM 2839 C CA . SER A 1 344 ? 15.495 -6.107 -30.447 1.00 85.81 344 SER A CA 1
ATOM 2840 C C . SER A 1 344 ? 15.094 -6.966 -31.642 1.00 85.81 344 SER A C 1
ATOM 2842 O O . SER A 1 344 ? 15.213 -6.540 -32.792 1.00 85.81 344 SER A O 1
ATOM 2844 N N . ASP A 1 345 ? 14.596 -8.169 -31.356 1.00 83.81 345 ASP A N 1
ATOM 2845 C CA . ASP A 1 345 ? 13.827 -8.943 -32.319 1.00 83.81 345 ASP A CA 1
ATOM 2846 C C . ASP A 1 345 ? 12.389 -8.401 -32.385 1.00 83.81 345 ASP A C 1
ATOM 2848 O O . ASP A 1 345 ? 11.578 -8.579 -31.476 1.00 83.81 345 ASP A O 1
ATOM 2852 N N . PHE A 1 346 ? 12.072 -7.725 -33.488 1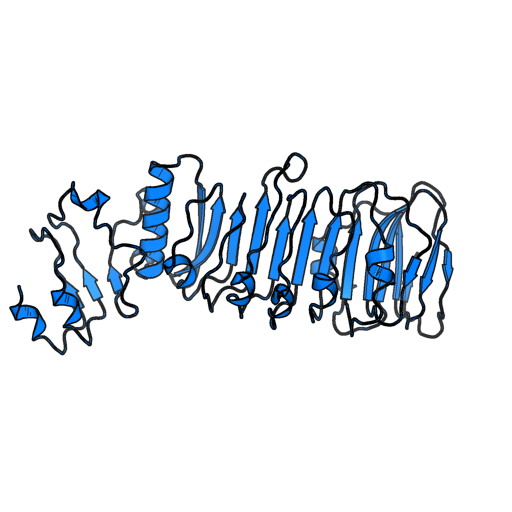.00 85.62 346 PHE A N 1
ATOM 2853 C CA . PHE A 1 346 ? 10.743 -7.173 -33.744 1.00 85.62 346 PHE A CA 1
ATOM 2854 C C . PHE A 1 346 ? 9.789 -8.173 -34.419 1.00 85.62 346 PHE A C 1
ATOM 2856 O O . PHE A 1 346 ? 8.685 -7.784 -34.798 1.00 85.62 346 PHE A O 1
ATOM 2863 N N . SER A 1 347 ? 10.167 -9.450 -34.567 1.00 85.81 347 SER A N 1
ATOM 2864 C CA . SER A 1 347 ? 9.342 -10.477 -35.223 1.00 85.81 347 SER A CA 1
ATOM 2865 C C . SER A 1 347 ? 7.961 -10.668 -34.578 1.00 85.81 347 SER A C 1
ATOM 2867 O O . SER A 1 347 ? 6.996 -10.997 -35.268 1.00 85.81 347 SER A O 1
ATOM 2869 N N . SER A 1 348 ? 7.840 -10.408 -33.273 1.00 83.88 348 SER A N 1
ATOM 2870 C CA . SER A 1 348 ? 6.588 -10.491 -32.511 1.00 83.88 348 SER A CA 1
ATOM 2871 C C . SER A 1 348 ? 5.851 -9.154 -32.339 1.00 83.88 348 SER A C 1
ATOM 2873 O O . SER A 1 348 ? 4.840 -9.105 -31.630 1.00 83.88 348 SER A O 1
ATOM 2875 N N . LEU A 1 349 ? 6.344 -8.065 -32.942 1.00 84.00 349 LEU A N 1
ATOM 2876 C CA . LEU A 1 349 ? 5.814 -6.716 -32.743 1.00 84.00 349 LEU A CA 1
ATOM 2877 C C . LEU A 1 349 ? 4.430 -6.574 -33.389 1.00 84.00 349 LEU A C 1
ATOM 2879 O O . LEU A 1 349 ? 4.274 -6.615 -34.605 1.00 84.00 349 LEU A O 1
ATOM 2883 N N . THR A 1 350 ? 3.416 -6.348 -32.560 1.00 83.50 350 THR A N 1
ATOM 2884 C CA . THR A 1 350 ? 2.021 -6.142 -32.989 1.00 83.50 350 THR A CA 1
ATOM 2885 C C . THR A 1 350 ? 1.598 -4.674 -32.975 1.00 83.50 350 THR A C 1
ATOM 2887 O O . THR A 1 350 ? 0.598 -4.312 -33.592 1.00 83.50 350 THR A O 1
ATOM 2890 N N . HIS A 1 351 ? 2.340 -3.815 -32.272 1.00 80.25 351 HIS A N 1
ATOM 2891 C CA . HIS A 1 351 ? 2.040 -2.392 -32.160 1.00 80.25 351 HIS A CA 1
ATOM 2892 C C . HIS A 1 351 ? 3.322 -1.567 -32.036 1.00 80.25 351 HIS A C 1
ATOM 2894 O O . HIS A 1 351 ? 4.116 -1.789 -31.123 1.00 80.25 351 HIS A O 1
ATOM 2900 N N . PHE A 1 352 ? 3.492 -0.582 -32.914 1.00 80.50 352 PHE A N 1
ATOM 2901 C CA . PHE A 1 352 ? 4.565 0.404 -32.842 1.00 80.50 352 PHE A CA 1
ATOM 2902 C C . PHE A 1 352 ? 3.973 1.802 -32.987 1.00 80.50 352 PHE A C 1
ATOM 2904 O O . PHE A 1 352 ? 3.237 2.065 -33.939 1.00 80.50 352 PHE A O 1
ATOM 2911 N N . ARG A 1 353 ? 4.293 2.697 -32.056 1.00 77.69 353 ARG A N 1
ATOM 2912 C CA . ARG A 1 353 ? 3.919 4.111 -32.115 1.00 77.69 353 ARG A CA 1
ATOM 2913 C C . ARG A 1 353 ? 5.139 4.961 -31.786 1.00 77.69 353 ARG A C 1
ATOM 2915 O O . ARG A 1 353 ? 5.838 4.645 -30.829 1.00 77.69 353 ARG A O 1
ATOM 2922 N N . LEU A 1 354 ? 5.362 6.011 -32.572 1.00 73.19 354 LEU A N 1
ATOM 2923 C CA . LEU A 1 354 ? 6.398 7.024 -32.372 1.00 73.19 354 LEU A CA 1
ATOM 2924 C C . LEU A 1 354 ? 5.766 8.398 -32.134 1.00 73.19 354 LEU A C 1
ATOM 2926 O O . LEU A 1 354 ? 4.700 8.647 -32.750 1.00 73.19 354 LEU A O 1
#

Sequence (354 aa):
PISITGLESLDFLNLEYNKIERLDSWWHAFKKLEYVCIYNNRLDEKEQNQNTISIDYIDEGLNFKDIITPKYIQEKKIKELEYLYIKDAVVINYLFEEKKIHKEITYQFEFDDFRINSLKITNSAPLKSLFWSLERLETLELVNRSIQFGLNNSLKKLKLSVPNKFESNLSLEIHESVDLLKNLETLYIEGYKSIKYPDNLTFLSKINKLIIDTPMINAIPFSLLELKIYSNVIINSHSKSFDFNSIITNNKVTEPQILLTYNTHAELPDLVIDESIKNLYLSTRLFSSKTIKIKGIIKKVIIAPLRPISLTYFTNGDLWRPTETGNYIFAFEISGSNIPNIESDFSSLTHFRL

pLDDT: mean 70.77, std 15.46, range [35.09, 96.62]

Foldseek 3Di:
DLVVLPPQQAQEAEQAQEADQDDDPSVVSHPRHQEYENHNYCVDPVCVVPDPPPLQDDDPRYFYQDPPPPVVSVVDPDPPLSRAGVLQVSVVVVLVVVCVVVVQWDKDFDDDNNFTQEIEIEPDDADDASVQVRQNPQYYHYEDDAHQHYQHDHHAYYHYEYPCLQPDAAEYEHDPNVLSPLNHQEYHYTSYQYYHYDLCVLNNLNHQEYAAAHAHAQADDPSVLSRPRLFYDEYEYNHQHHDLVNQVVPPPRAADAYEYEYQYNHADAAAEADQNHFEYHYEDEDEAAHEHEYEHQAAEEAEDQDDRDDPVCVVPDPLDDSPHGRHYYYYYNYDPDHDYHYHYPCVNYNYYYD

Secondary structure (DSSP, 8-state):
-GGGGG-TT--EEE-TTS------GGGGG-TT--EEE-TT----TTTTTT-S--TT---TT-EE------HHHHTS--GGGGG--HHHHHHHHHHHHHHHH-TT-EEEEEEETTEEEEEEEES-----HHHHT-TT--EEEEES--------SS--EEEEE-SSTTT--PEEE--GGGGG-TT--EEEEES-SEEE--GGGGG-TT--EEEEEES---S--HHHHSS--SSEEEEEE--S---THHHHS-TT-SS-EEEEEEEEE--PPPEEE-TT--EEEEEEEE-S--EEEE-S---EEEEEE-S---HHHHHH-TT--TT-S-EEEEEEEESSS---EEEE--TT--EEE-

InterPro domains:
  IPR032675 Leucine-rich repeat domain superfamily [G3DSA:3.80.10.10] (1-254)

Radius of gyration: 26.35 Å; chains: 1; bounding box: 52×36×77 Å